Protein AF-A0AA39WEU4-F1 (afdb_monomer_lite)

Foldseek 3Di:
DDDDDDPPPPDQDPQCPVCPVLLVVLVVLLQVLCLVCVCVQVVDDSVPDDDCPLVSVCSRRPPDSVRSNVSSVVPCVNVVSLQVVLQVVQQCPPQVQAAPPPRHHDWGKDFQDDLQCQQDLVSLVVCLVCLLVCVCVQPVDDCPVCSVVVNCQSNVHRSSSSDSVRIGTHHPVVVVCSVVVVKDKDWPAWDPPDDPDPPDDTHTDIDID

pLDDT: mean 72.34, std 13.61, range [36.25, 90.56]

Sequence (209 aa):
MAAPPHGISSTLPPLPVDDMELRIEYINRLEQHWRANFEYLAKQDVSRYRRFYDVQFAALYLMDLQQLQTLATGQHLSLMVDYFLQQLECLPALDDHRCILTKQRFPEARHIVSHAFNNAERSRASLDKLLPQVLPFFFLENLMQLSSDVRHVFSSSVGASDRKWNMISLNPTMHDWWRRGCFGLKWLGPAASASTEPNHIQTIRLQFQ

Organism: NCBI:txid314043

Radius of gyration: 19.88 Å; chains: 1; bounding box: 38×50×50 Å

Structure (mmCIF, N/CA/C/O backbone):
data_AF-A0AA39WEU4-F1
#
_entry.id   AF-A0AA39WEU4-F1
#
loop_
_atom_site.group_PDB
_atom_site.id
_atom_site.type_symbol
_atom_site.label_atom_id
_atom_site.label_alt_id
_atom_site.label_comp_id
_atom_site.label_asym_id
_atom_site.label_entity_id
_atom_site.label_seq_id
_atom_site.pdbx_PDB_ins_code
_atom_site.Cartn_x
_atom_site.Cartn_y
_atom_site.Cartn_z
_atom_site.occupancy
_atom_site.B_iso_or_equiv
_atom_site.auth_seq_id
_atom_site.auth_comp_id
_atom_site.auth_asym_id
_atom_site.auth_atom_id
_atom_site.pdbx_PDB_model_num
ATOM 1 N N . MET A 1 1 ? -16.503 -22.524 32.684 1.00 38.59 1 MET A N 1
ATOM 2 C CA . MET A 1 1 ? -16.648 -21.413 31.719 1.00 38.59 1 MET A CA 1
ATOM 3 C C . MET A 1 1 ? -15.668 -20.330 32.130 1.00 38.59 1 MET A C 1
ATOM 5 O O . MET A 1 1 ? -15.904 -19.680 33.137 1.00 38.59 1 MET A O 1
ATOM 9 N N . ALA A 1 2 ? -14.537 -20.217 31.438 1.00 36.25 2 ALA A N 1
ATOM 10 C CA . ALA A 1 2 ? -13.543 -19.172 31.675 1.00 36.25 2 ALA A CA 1
ATOM 11 C C . ALA A 1 2 ? -13.563 -18.226 30.468 1.00 36.25 2 ALA A C 1
ATOM 13 O O . ALA A 1 2 ? -13.491 -18.691 29.331 1.00 36.25 2 ALA A O 1
ATOM 14 N N . ALA A 1 3 ? -13.740 -16.929 30.713 1.00 37.53 3 ALA A N 1
ATOM 15 C CA . ALA A 1 3 ? -13.707 -15.901 29.678 1.00 37.53 3 ALA A CA 1
ATOM 16 C C . ALA A 1 3 ? -12.255 -15.644 29.223 1.00 37.53 3 ALA A C 1
ATOM 18 O O . ALA A 1 3 ? -11.355 -15.681 30.067 1.00 37.53 3 ALA A O 1
ATOM 19 N N . PRO A 1 4 ? -11.998 -15.367 27.932 1.00 38.97 4 PRO A N 1
ATOM 20 C CA . PRO A 1 4 ? -10.665 -14.998 27.476 1.00 38.97 4 PRO A CA 1
ATOM 21 C C . PRO A 1 4 ? -10.352 -13.531 27.834 1.00 38.97 4 PRO A C 1
ATOM 23 O O . PRO A 1 4 ? -11.232 -12.673 27.709 1.00 38.97 4 PRO A O 1
ATOM 26 N N . PRO A 1 5 ? -9.112 -13.206 28.245 1.00 55.19 5 PRO A N 1
ATOM 27 C CA . PRO A 1 5 ? -8.709 -11.847 28.559 1.00 55.19 5 PRO A CA 1
ATOM 28 C C . PRO A 1 5 ? -8.093 -11.200 27.318 1.00 55.19 5 PRO A C 1
ATOM 30 O O . PRO A 1 5 ? -6.928 -11.428 27.023 1.00 55.19 5 PRO A O 1
ATOM 33 N N . HIS A 1 6 ? -8.836 -10.362 26.598 1.00 39.47 6 HIS A N 1
ATOM 34 C CA . HIS A 1 6 ? -8.232 -9.501 25.578 1.00 39.47 6 HIS A CA 1
ATOM 35 C C . HIS A 1 6 ? -8.837 -8.102 25.618 1.00 39.47 6 HIS A C 1
ATOM 37 O O . HIS A 1 6 ? -9.714 -7.745 24.837 1.00 39.47 6 HIS A O 1
ATOM 43 N N . GLY A 1 7 ? -8.309 -7.286 26.529 1.00 42.50 7 GLY A N 1
ATOM 44 C CA . GLY A 1 7 ? -8.253 -5.848 26.312 1.00 42.50 7 GLY A CA 1
ATOM 45 C C . GLY A 1 7 ? -7.162 -5.562 25.285 1.00 42.50 7 GLY A C 1
ATOM 46 O O . GLY A 1 7 ? -5.998 -5.422 25.647 1.00 42.50 7 GLY A O 1
ATOM 47 N N . ILE A 1 8 ? -7.519 -5.505 24.003 1.00 37.47 8 ILE A N 1
ATOM 48 C CA . ILE A 1 8 ? -6.683 -4.834 23.006 1.00 37.47 8 ILE A CA 1
ATOM 49 C C . ILE A 1 8 ? -7.115 -3.373 23.048 1.00 37.47 8 ILE A C 1
ATOM 51 O O . ILE A 1 8 ? -8.186 -3.025 22.552 1.00 37.47 8 ILE A O 1
ATOM 55 N N . SER A 1 9 ? -6.309 -2.531 23.697 1.00 38.44 9 SER A N 1
ATOM 56 C CA . SER A 1 9 ? -6.492 -1.080 23.660 1.00 38.44 9 SER A CA 1
ATOM 57 C C . SER A 1 9 ? -6.286 -0.614 22.222 1.00 38.44 9 SER A C 1
ATOM 59 O O . SER A 1 9 ? -5.162 -0.429 21.767 1.00 38.44 9 SER A O 1
ATOM 61 N N . SER A 1 10 ? -7.385 -0.461 21.487 1.00 40.19 10 SER A N 1
ATOM 62 C CA . SER A 1 10 ? -7.437 0.057 20.118 1.00 40.19 10 SER A CA 1
ATOM 63 C C . SER A 1 10 ? -7.321 1.583 20.078 1.00 40.19 10 SER A C 1
ATOM 65 O O . SER A 1 10 ? -7.995 2.247 19.290 1.00 40.19 10 SER A O 1
ATOM 67 N N . THR A 1 11 ? -6.544 2.167 20.981 1.00 42.72 11 THR A N 1
ATOM 68 C CA . THR A 1 11 ? -6.347 3.610 21.031 1.00 42.72 11 THR A CA 1
ATOM 69 C C . THR A 1 11 ? -5.226 3.944 20.068 1.00 42.72 11 THR A C 1
ATOM 71 O O . THR A 1 11 ? -4.073 3.597 20.321 1.00 42.72 11 THR A O 1
ATOM 74 N N . LEU A 1 12 ? -5.582 4.593 18.954 1.00 45.09 12 LEU A N 1
ATOM 75 C CA . LEU A 1 12 ? -4.623 5.326 18.129 1.00 45.09 12 LEU A CA 1
ATOM 76 C C . LEU A 1 12 ? -3.674 6.104 19.055 1.00 45.09 12 LEU A C 1
ATOM 78 O O . LEU A 1 12 ? -4.145 6.614 20.082 1.00 45.09 12 LEU A O 1
ATOM 82 N N . PRO A 1 13 ? -2.370 6.191 18.730 1.00 51.34 13 PRO A N 1
ATOM 83 C CA . PRO A 1 13 ? -1.481 7.048 19.493 1.00 51.34 13 PRO A CA 1
ATOM 84 C C . PRO A 1 13 ? -2.119 8.441 19.581 1.00 51.34 13 PRO A C 1
ATOM 86 O O . PRO A 1 13 ? -2.706 8.905 18.592 1.00 51.34 13 PRO A O 1
ATOM 89 N N . PRO A 1 14 ? -2.096 9.075 20.767 1.00 57.66 14 PRO A N 1
ATOM 90 C CA . PRO A 1 14 ? -2.622 10.420 20.908 1.00 57.66 14 PRO A CA 1
ATOM 91 C C . PRO A 1 14 ? -1.946 11.302 19.864 1.00 57.66 14 PRO A C 1
ATOM 93 O O . PRO A 1 14 ? -0.750 11.151 19.604 1.00 57.66 14 PRO A O 1
ATOM 96 N N . LEU A 1 15 ? -2.733 12.181 19.240 1.00 54.09 15 LEU A N 1
ATOM 97 C CA . LEU A 1 15 ? -2.200 13.166 18.306 1.00 54.09 15 LEU A CA 1
ATOM 98 C C . LEU A 1 15 ? -0.981 13.832 18.955 1.00 54.09 15 LEU A C 1
ATOM 100 O O . LEU A 1 15 ? -1.095 14.239 20.114 1.00 54.09 15 LEU A O 1
ATOM 104 N N . PRO A 1 16 ? 0.163 13.931 18.259 1.00 64.31 16 PRO A N 1
ATOM 105 C CA . PRO A 1 16 ? 1.295 14.694 18.758 1.00 64.31 16 PRO A CA 1
ATOM 106 C C . PRO A 1 16 ? 0.853 16.157 18.842 1.00 64.31 16 PRO A C 1
ATOM 108 O O . PRO A 1 16 ? 0.785 16.853 17.832 1.00 64.31 16 PRO A O 1
ATOM 111 N N . VAL A 1 17 ? 0.426 16.571 20.038 1.00 69.75 17 VAL A N 1
ATOM 112 C CA . VAL A 1 17 ? -0.051 17.934 20.316 1.00 69.75 17 VAL A CA 1
ATOM 113 C C . VAL A 1 17 ? 1.124 18.906 20.277 1.00 69.75 17 VAL A C 1
ATOM 115 O O . VAL A 1 17 ? 0.971 20.052 19.857 1.00 69.75 17 VAL A O 1
ATOM 118 N N . ASP A 1 18 ? 2.305 18.411 20.640 1.00 74.50 18 ASP A N 1
ATOM 119 C CA . ASP A 1 18 ? 3.567 19.103 20.442 1.00 74.50 18 ASP A CA 1
ATOM 120 C C . ASP A 1 18 ? 3.777 19.346 18.937 1.00 74.50 18 ASP A C 1
ATOM 122 O O . ASP A 1 18 ? 3.575 18.460 18.100 1.00 74.50 18 ASP A O 1
ATOM 126 N N . ASP A 1 19 ? 4.132 20.581 18.588 1.00 80.25 19 ASP A N 1
ATOM 127 C CA . ASP A 1 19 ? 4.338 21.049 17.212 1.00 80.25 19 ASP A CA 1
ATOM 128 C C . ASP A 1 19 ? 3.092 21.025 16.303 1.00 80.25 19 ASP A C 1
ATOM 130 O O . ASP A 1 19 ? 3.218 21.134 15.081 1.00 80.25 19 ASP A O 1
ATOM 134 N N . MET A 1 20 ? 1.874 20.927 16.855 1.00 78.88 20 MET A N 1
ATOM 135 C CA . MET A 1 20 ? 0.633 20.903 16.061 1.00 78.88 20 MET A CA 1
ATOM 136 C C . MET A 1 20 ? 0.494 22.125 15.139 1.00 78.88 20 MET A C 1
ATOM 138 O O . MET A 1 20 ? 0.079 21.991 13.990 1.00 78.88 20 MET A O 1
ATOM 142 N N . GLU A 1 21 ? 0.881 23.312 15.610 1.00 84.44 21 GLU A N 1
ATOM 143 C CA . GLU A 1 21 ? 0.854 24.541 14.807 1.00 84.44 21 GLU A CA 1
ATOM 144 C C . GLU A 1 21 ? 1.791 24.450 13.593 1.00 84.44 21 GLU A C 1
ATOM 146 O O . GLU A 1 21 ? 1.376 24.744 12.471 1.00 84.44 21 GLU A O 1
ATOM 151 N N . LEU A 1 22 ? 3.017 23.954 13.793 1.00 83.31 22 LEU A N 1
ATOM 152 C CA . LEU A 1 22 ? 3.995 23.722 12.724 1.00 83.31 22 LEU A CA 1
ATOM 153 C C . LEU A 1 22 ? 3.516 22.645 11.744 1.00 83.31 22 LEU A C 1
ATOM 155 O O . LEU A 1 22 ? 3.660 22.798 10.530 1.00 83.31 22 LEU A O 1
ATOM 159 N N . ARG A 1 23 ? 2.896 21.570 12.244 1.00 83.25 23 ARG A N 1
ATOM 160 C CA . ARG A 1 23 ? 2.293 20.530 11.398 1.00 83.25 23 ARG A CA 1
ATOM 161 C C . ARG A 1 23 ? 1.188 21.112 10.520 1.00 83.25 23 ARG A C 1
ATOM 163 O O . ARG A 1 23 ? 1.192 20.877 9.313 1.00 83.25 23 ARG A O 1
ATOM 170 N N . ILE A 1 24 ? 0.277 21.899 11.098 1.00 80.06 24 ILE A N 1
ATOM 171 C CA . ILE A 1 24 ? -0.791 22.588 10.360 1.00 80.06 24 ILE A CA 1
ATOM 172 C C . ILE A 1 24 ? -0.193 23.545 9.323 1.00 80.06 24 ILE A C 1
ATOM 174 O O . ILE A 1 24 ? -0.663 23.589 8.185 1.00 80.06 24 ILE A O 1
ATOM 178 N N . GLU A 1 25 ? 0.861 24.282 9.672 1.00 86.81 25 GLU A N 1
ATOM 179 C CA . GLU A 1 25 ? 1.551 25.169 8.739 1.00 86.81 25 GLU A CA 1
ATOM 180 C C . GLU A 1 25 ? 2.133 24.405 7.540 1.00 86.81 25 GLU A C 1
ATOM 182 O O . GLU A 1 25 ? 1.883 24.781 6.391 1.00 86.81 25 GLU A O 1
ATOM 187 N N . TYR A 1 26 ? 2.865 23.313 7.776 1.00 82.81 26 TYR A N 1
ATOM 188 C CA . TYR A 1 26 ? 3.439 22.500 6.701 1.00 82.81 26 TYR A CA 1
ATOM 189 C C . TYR A 1 26 ? 2.375 21.843 5.834 1.00 82.81 26 TYR A C 1
ATOM 191 O O . TYR A 1 26 ? 2.518 21.815 4.613 1.00 82.81 26 TYR A O 1
ATOM 199 N N . ILE A 1 27 ? 1.277 21.392 6.429 1.00 78.06 27 ILE A N 1
ATOM 200 C CA . ILE A 1 27 ? 0.133 20.850 5.698 1.00 78.06 27 ILE A CA 1
ATOM 201 C C . ILE A 1 27 ? -0.514 21.919 4.815 1.00 78.06 27 ILE A C 1
ATOM 203 O O . ILE A 1 27 ? -0.803 21.654 3.649 1.00 78.06 27 ILE A O 1
ATOM 207 N N . ASN A 1 28 ? -0.688 23.140 5.321 1.00 82.94 28 ASN A N 1
ATOM 208 C CA . ASN A 1 28 ? -1.227 24.246 4.531 1.00 82.94 28 ASN A CA 1
ATOM 209 C C . ASN A 1 28 ? -0.300 24.612 3.365 1.00 82.94 28 ASN A C 1
ATOM 211 O O . ASN A 1 28 ? -0.772 24.801 2.243 1.00 82.94 28 ASN A O 1
ATOM 215 N N . ARG A 1 29 ? 1.016 24.683 3.604 1.00 84.00 29 ARG A N 1
ATOM 216 C CA . ARG A 1 29 ? 2.016 24.910 2.545 1.00 84.00 29 ARG A CA 1
ATOM 217 C C . ARG A 1 29 ? 1.987 23.792 1.509 1.00 84.00 29 ARG A C 1
ATOM 219 O O . ARG A 1 29 ? 2.017 24.061 0.309 1.00 84.00 29 ARG A O 1
ATOM 226 N N . LEU A 1 30 ? 1.862 22.550 1.964 1.00 77.62 30 LEU A N 1
ATOM 227 C CA . LEU A 1 30 ? 1.755 21.398 1.091 1.00 77.62 30 LEU A CA 1
ATOM 228 C C . LEU A 1 30 ? 0.494 21.461 0.217 1.00 77.62 30 LEU A C 1
ATOM 230 O 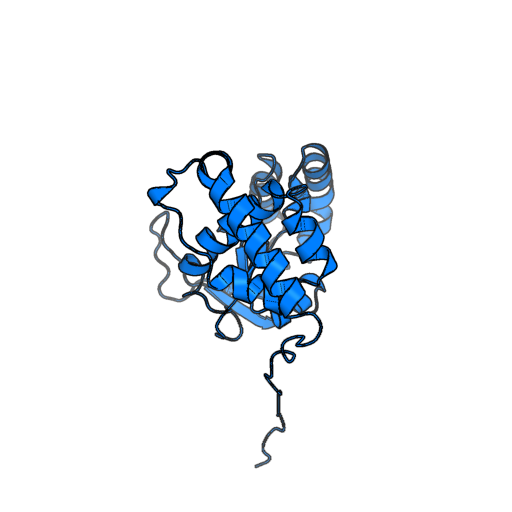O . LEU A 1 30 ? 0.572 21.268 -0.995 1.00 77.62 30 LEU A O 1
ATOM 234 N N . GLU A 1 31 ? -0.657 21.781 0.805 1.00 80.56 31 GLU A N 1
ATOM 235 C CA . GLU A 1 31 ? -1.917 21.945 0.077 1.00 80.56 31 GLU A CA 1
ATOM 236 C C . GLU A 1 31 ? -1.819 23.070 -0.966 1.00 80.56 31 GLU A C 1
ATOM 238 O O . GLU A 1 31 ? -2.290 22.922 -2.096 1.00 80.56 31 GLU A O 1
ATOM 243 N N . GLN A 1 32 ? -1.163 24.182 -0.623 1.00 84.88 32 GLN A N 1
ATOM 244 C CA . GLN A 1 32 ? -0.906 25.279 -1.557 1.00 84.88 32 GLN A CA 1
ATOM 245 C C . GLN A 1 32 ? -0.022 24.836 -2.723 1.00 84.88 32 GLN A C 1
ATOM 247 O O . GLN A 1 32 ? -0.360 25.111 -3.876 1.00 84.88 32 GLN A O 1
ATOM 252 N N . HIS A 1 33 ? 1.077 24.129 -2.449 1.00 80.69 33 HIS A N 1
ATOM 253 C CA . HIS A 1 33 ? 1.944 23.582 -3.492 1.00 80.69 33 HIS A CA 1
ATOM 254 C C . HIS A 1 33 ? 1.207 22.595 -4.384 1.00 80.69 33 HIS A C 1
ATOM 256 O O . HIS A 1 33 ? 1.318 22.684 -5.606 1.00 80.69 33 HIS A O 1
ATOM 262 N N . TRP A 1 34 ? 0.415 21.700 -3.804 1.00 76.94 34 TRP A N 1
ATOM 263 C CA . TRP A 1 34 ? -0.401 20.785 -4.580 1.00 76.94 34 TRP A CA 1
ATOM 264 C C . TRP A 1 34 ? -1.370 21.531 -5.490 1.00 76.94 34 TRP A C 1
ATOM 266 O O . TRP A 1 34 ? -1.385 21.301 -6.694 1.00 76.94 34 TRP A O 1
ATOM 276 N N . ARG A 1 35 ? -2.163 22.453 -4.936 1.00 83.31 35 ARG A N 1
ATOM 277 C CA . ARG A 1 35 ? -3.168 23.196 -5.699 1.00 83.31 35 ARG A CA 1
ATOM 278 C C . ARG A 1 35 ? -2.531 23.996 -6.834 1.00 83.31 35 ARG A C 1
ATOM 280 O O . ARG A 1 35 ? -3.081 24.017 -7.929 1.00 83.31 35 ARG A O 1
ATOM 287 N N . ALA A 1 36 ? -1.381 24.619 -6.582 1.00 85.31 36 ALA A N 1
ATOM 288 C CA . ALA A 1 36 ? -0.650 25.390 -7.584 1.00 85.31 36 ALA A CA 1
ATOM 289 C C . ALA A 1 36 ? -0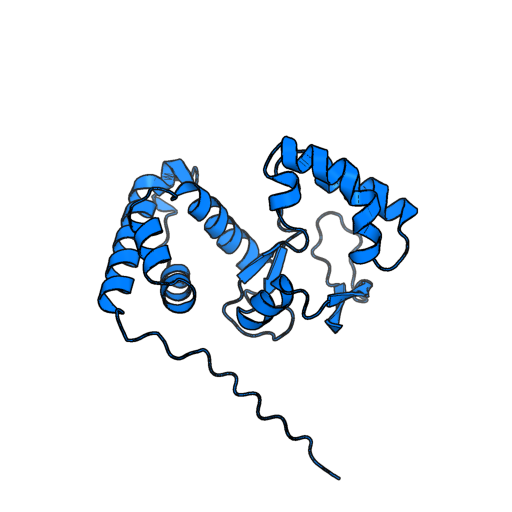.107 24.524 -8.733 1.00 85.31 36 ALA A C 1
ATOM 291 O O . ALA A 1 36 ? 0.053 25.022 -9.841 1.00 85.31 36 ALA A O 1
ATOM 292 N N . ASN A 1 37 ? 0.159 23.239 -8.482 1.00 80.81 37 ASN A N 1
ATOM 293 C CA . ASN A 1 37 ? 0.747 22.325 -9.461 1.00 80.81 37 ASN A CA 1
ATOM 294 C C . ASN A 1 37 ? -0.222 21.219 -9.920 1.00 80.81 37 ASN A C 1
ATOM 296 O O . ASN A 1 37 ? 0.183 20.322 -10.657 1.00 80.81 37 ASN A O 1
ATOM 300 N N . PHE A 1 38 ? -1.491 21.261 -9.500 1.00 80.38 38 PHE A N 1
ATOM 301 C CA . PHE A 1 38 ? -2.435 20.154 -9.669 1.00 80.38 38 PHE A CA 1
ATOM 302 C C . PHE A 1 38 ? -2.617 19.760 -11.131 1.00 80.38 38 PHE A C 1
ATOM 304 O O . PHE A 1 38 ? -2.551 18.582 -11.460 1.00 80.38 38 PHE A O 1
ATOM 311 N N . GLU A 1 39 ? -2.796 20.737 -12.015 1.00 81.69 39 GLU A N 1
ATOM 312 C CA . GLU A 1 39 ? -3.067 20.453 -13.424 1.00 81.69 39 GLU A CA 1
ATOM 313 C C . GLU A 1 39 ? -1.889 19.782 -14.117 1.00 81.69 39 GLU A C 1
ATOM 315 O O . GLU A 1 39 ? -2.065 18.840 -14.889 1.00 81.69 39 GLU A O 1
ATOM 320 N N . TYR A 1 40 ? -0.679 20.217 -13.772 1.00 80.19 40 TYR A N 1
ATOM 321 C CA . TYR A 1 40 ? 0.554 19.631 -14.271 1.00 80.19 40 TYR A CA 1
ATOM 322 C C . TYR A 1 40 ? 0.769 18.210 -13.732 1.00 80.19 40 TYR A C 1
ATOM 324 O O . TYR A 1 40 ? 1.080 17.294 -14.493 1.00 80.19 40 TYR A O 1
ATOM 332 N N . LEU A 1 41 ? 0.580 18.016 -12.425 1.00 70.38 41 LEU A N 1
ATOM 333 C CA . LEU A 1 41 ? 0.900 16.764 -11.739 1.00 70.38 41 LEU A CA 1
ATOM 334 C C . LEU A 1 41 ? -0.168 15.687 -11.948 1.00 70.38 41 LEU A C 1
ATOM 336 O O . LEU A 1 41 ? 0.159 14.546 -12.260 1.00 70.38 41 LEU A O 1
ATOM 340 N N . ALA A 1 42 ? -1.444 16.044 -11.817 1.00 67.12 42 ALA A N 1
ATOM 341 C CA . ALA A 1 42 ? -2.564 15.117 -11.953 1.00 67.12 42 ALA A CA 1
ATOM 342 C C . ALA A 1 42 ? -3.065 14.985 -13.398 1.00 67.12 42 ALA A C 1
ATOM 344 O O . ALA A 1 42 ? -3.895 14.118 -13.668 1.00 67.12 42 ALA A O 1
ATOM 345 N N . LYS A 1 43 ? -2.587 15.831 -14.327 1.00 76.69 43 LYS A N 1
ATOM 346 C CA . LYS A 1 43 ? -3.069 15.904 -15.720 1.00 76.69 43 LYS A CA 1
ATOM 347 C C . LYS A 1 43 ? -4.592 16.089 -15.798 1.00 76.69 43 LYS A C 1
ATOM 349 O O . LYS A 1 43 ? -5.259 15.514 -16.658 1.00 76.69 43 LYS A O 1
ATOM 354 N N . GLN A 1 44 ? -5.148 16.856 -14.862 1.00 75.75 44 GLN A N 1
ATOM 355 C CA . GLN A 1 44 ? -6.580 17.119 -14.715 1.00 75.75 44 GLN A CA 1
ATOM 356 C C . GLN A 1 44 ? -6.823 18.606 -14.477 1.00 75.75 44 GLN A C 1
ATOM 358 O O . GLN A 1 44 ? -6.017 19.265 -13.843 1.00 75.75 44 GLN A O 1
ATOM 363 N N . ASP A 1 45 ? -7.962 19.118 -14.931 1.00 85.12 45 ASP A N 1
ATOM 364 C CA . ASP A 1 45 ? -8.358 20.514 -14.723 1.00 85.12 45 ASP A CA 1
ATOM 365 C C . ASP A 1 45 ? -8.524 20.868 -13.232 1.00 85.12 45 ASP A C 1
ATOM 367 O O . ASP A 1 45 ? -9.091 20.083 -12.461 1.00 85.12 45 ASP A O 1
ATOM 371 N N . VAL A 1 46 ? -8.091 22.065 -12.822 1.00 82.50 46 VAL A N 1
ATOM 372 C CA . VAL A 1 46 ? -8.130 22.528 -11.423 1.00 82.50 46 VAL A CA 1
ATOM 373 C C . VAL A 1 46 ? -9.539 22.579 -10.829 1.00 82.50 46 VAL A C 1
ATOM 375 O O . VAL A 1 46 ? -9.687 22.488 -9.614 1.00 82.50 46 VAL A O 1
ATOM 378 N N . SER A 1 47 ? -10.602 22.643 -11.630 1.00 79.06 47 SER A N 1
ATOM 379 C CA . SER A 1 47 ? -11.988 22.530 -11.141 1.00 79.06 47 SER A CA 1
ATOM 380 C C . SER A 1 47 ? -12.297 21.169 -10.503 1.00 79.06 47 SER A C 1
ATOM 382 O O . SER A 1 47 ? -13.205 21.056 -9.669 1.00 79.06 47 SER A O 1
ATOM 384 N N . ARG A 1 48 ? -11.524 20.132 -10.853 1.00 73.69 48 ARG A N 1
ATOM 385 C CA . ARG A 1 48 ? -11.586 18.805 -10.226 1.00 73.69 48 ARG A CA 1
ATOM 386 C C . ARG A 1 48 ? -10.785 18.717 -8.937 1.00 73.69 48 ARG A C 1
ATOM 388 O O . ARG A 1 48 ? -10.924 17.724 -8.224 1.00 73.69 48 ARG A O 1
ATOM 395 N N . TYR A 1 49 ? -10.004 19.744 -8.604 1.00 74.38 49 TYR A N 1
ATOM 396 C CA . TYR A 1 49 ? -9.327 19.814 -7.320 1.00 74.38 49 TYR A CA 1
ATOM 397 C C . TYR A 1 49 ? -10.348 19.704 -6.179 1.00 74.38 49 TYR A C 1
ATOM 399 O O . TYR A 1 49 ? -11.414 20.336 -6.164 1.00 74.38 49 TYR A O 1
ATOM 407 N N . ARG A 1 50 ? -10.006 18.878 -5.196 1.00 69.94 50 ARG A N 1
ATOM 408 C CA . ARG A 1 50 ? -10.736 18.731 -3.943 1.00 69.94 50 ARG A CA 1
ATOM 409 C C . ARG A 1 50 ? -9.747 18.935 -2.813 1.00 69.94 50 ARG A C 1
ATOM 411 O O . ARG A 1 50 ? -8.635 18.420 -2.854 1.00 69.94 50 ARG A O 1
ATOM 418 N N . ARG A 1 51 ? -10.176 19.702 -1.813 1.00 64.44 51 ARG A N 1
ATOM 419 C CA . ARG A 1 51 ? -9.420 19.893 -0.581 1.00 64.44 51 ARG A CA 1
ATOM 420 C C . ARG A 1 51 ? -9.217 18.542 0.092 1.00 64.44 51 ARG A C 1
ATOM 422 O O . ARG A 1 51 ? -10.172 17.779 0.228 1.00 64.44 51 ARG A O 1
ATOM 429 N N . PHE A 1 52 ? -7.992 18.249 0.502 1.00 64.69 52 PHE A N 1
ATOM 430 C CA . PHE A 1 52 ? -7.665 16.944 1.053 1.00 64.69 52 PHE A CA 1
ATOM 431 C C . PHE A 1 52 ? -7.928 16.855 2.552 1.00 64.69 52 PHE A C 1
ATOM 433 O O . PHE A 1 52 ? -6.995 16.870 3.347 1.00 64.69 52 PHE A O 1
ATOM 440 N N . TYR A 1 53 ? -9.181 16.713 2.960 1.00 53.66 53 TYR A N 1
ATOM 441 C CA . TYR A 1 53 ? -9.476 16.518 4.381 1.00 53.66 53 TYR A CA 1
ATOM 442 C C . TYR A 1 53 ? -8.800 15.246 4.929 1.00 53.66 53 TYR A C 1
ATOM 444 O O . TYR A 1 53 ? -8.173 15.288 5.982 1.00 53.66 53 TYR A O 1
ATOM 452 N N . ASP A 1 54 ? -8.787 14.156 4.159 1.00 48.59 54 ASP A N 1
ATOM 453 C CA . ASP A 1 54 ? -8.204 12.879 4.596 1.00 48.59 54 ASP A CA 1
ATOM 454 C C . ASP A 1 54 ? -6.667 12.864 4.579 1.00 48.59 54 ASP A C 1
ATOM 456 O O . ASP A 1 54 ? -6.051 12.187 5.399 1.00 48.59 54 ASP A O 1
ATOM 460 N N . VAL A 1 55 ? -6.024 13.652 3.705 1.00 48.41 55 VAL A N 1
ATOM 461 C CA . VAL A 1 55 ? -4.555 13.802 3.700 1.00 48.41 55 VAL A CA 1
ATOM 462 C C . VAL A 1 55 ? -4.097 14.702 4.832 1.00 48.41 55 VAL A C 1
ATOM 464 O O . VAL A 1 55 ? -3.057 14.428 5.412 1.00 48.41 55 VAL A O 1
ATOM 467 N N . GLN A 1 56 ? -4.861 15.738 5.189 1.00 49.25 56 GLN A N 1
ATOM 468 C CA . GLN A 1 56 ? -4.573 16.536 6.380 1.00 49.25 56 GLN A CA 1
ATOM 469 C C . GLN A 1 56 ? -4.568 15.628 7.618 1.00 49.25 56 GLN A C 1
ATOM 471 O O . GLN A 1 56 ? -3.612 15.655 8.384 1.00 49.25 56 GLN A O 1
ATOM 476 N N . PHE A 1 57 ? -5.555 14.736 7.761 1.00 50.25 57 PHE A N 1
ATOM 477 C CA . PHE A 1 57 ? -5.561 13.741 8.837 1.00 50.25 57 PHE A CA 1
ATOM 478 C C . PHE A 1 57 ? -4.416 12.726 8.721 1.00 50.25 57 PHE A C 1
ATOM 480 O O . PHE A 1 57 ? -3.708 12.510 9.700 1.00 50.25 57 PHE A O 1
ATOM 487 N N . ALA A 1 58 ? -4.175 12.143 7.546 1.00 49.41 58 ALA A N 1
ATOM 488 C CA . ALA A 1 58 ? -3.079 11.196 7.341 1.00 49.41 58 ALA A CA 1
ATOM 489 C C . ALA A 1 58 ? -1.705 11.829 7.628 1.00 49.41 58 ALA A C 1
ATOM 491 O O . ALA A 1 58 ? -0.879 11.236 8.308 1.00 49.41 58 ALA A O 1
ATOM 492 N N . ALA A 1 59 ? -1.470 13.059 7.180 1.00 53.78 59 ALA A N 1
ATOM 493 C CA . ALA A 1 59 ? -0.235 13.795 7.412 1.00 53.78 59 ALA A CA 1
ATOM 494 C C . ALA A 1 59 ? -0.070 14.195 8.888 1.00 53.78 59 ALA A C 1
ATOM 496 O O . ALA A 1 59 ? 1.026 14.083 9.432 1.00 53.78 59 ALA A O 1
ATOM 497 N N . LEU A 1 60 ? -1.156 14.590 9.567 1.00 53.66 60 LEU A N 1
ATOM 498 C CA . LEU A 1 60 ? -1.145 14.873 11.008 1.00 53.66 60 LEU A CA 1
ATOM 499 C C . LEU A 1 60 ? -0.837 13.627 11.848 1.00 53.66 60 LEU A C 1
ATOM 501 O O . LEU A 1 60 ? -0.125 13.740 12.845 1.00 53.66 60 LEU A O 1
ATOM 505 N N . TYR A 1 61 ? -1.364 12.464 11.456 1.00 52.12 61 TYR A N 1
ATOM 506 C CA . TYR A 1 61 ? -1.263 11.225 12.233 1.00 52.12 61 TYR A CA 1
ATOM 507 C C . TYR A 1 61 ? -0.057 10.345 11.886 1.00 52.12 61 TYR A C 1
ATOM 509 O O . TYR A 1 61 ? 0.395 9.595 12.748 1.00 52.12 61 TYR A O 1
ATOM 517 N N . LEU A 1 62 ? 0.436 10.381 10.645 1.00 52.31 62 LEU A N 1
ATOM 518 C CA . LEU A 1 62 ? 1.35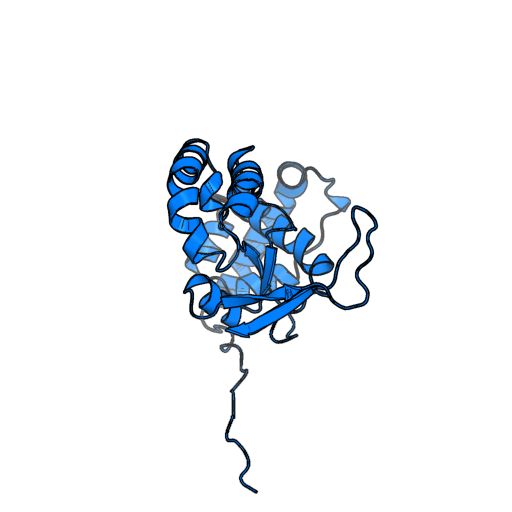8 9.362 10.121 1.00 52.31 62 LEU A CA 1
ATOM 519 C C . LEU A 1 62 ? 2.734 9.908 9.751 1.00 52.31 62 LEU A C 1
ATOM 521 O O . LEU A 1 62 ? 3.674 9.126 9.631 1.00 52.31 62 LEU A O 1
ATOM 525 N N . MET A 1 63 ? 2.863 11.221 9.555 1.00 64.88 63 MET A N 1
ATOM 526 C CA . MET A 1 63 ? 4.132 11.836 9.178 1.00 64.88 63 MET A CA 1
ATOM 527 C C . MET A 1 63 ? 4.790 12.487 10.389 1.00 64.88 63 MET A C 1
ATOM 529 O O . MET A 1 63 ? 4.133 13.145 11.204 1.00 64.88 63 MET A O 1
ATOM 533 N N . ASP A 1 64 ? 6.102 12.324 10.515 1.00 74.75 64 ASP A N 1
ATOM 534 C CA . ASP A 1 64 ? 6.873 13.142 11.444 1.00 74.75 64 ASP A CA 1
ATOM 535 C C . ASP A 1 64 ? 7.050 14.572 10.898 1.00 74.75 64 ASP A C 1
ATOM 537 O O . ASP A 1 64 ? 6.748 14.884 9.739 1.00 74.75 64 ASP A O 1
ATOM 541 N N . LEU A 1 65 ? 7.507 15.477 11.764 1.00 78.12 65 LEU A N 1
ATOM 542 C CA . LEU A 1 65 ? 7.627 16.891 11.421 1.00 78.12 65 LEU A CA 1
ATOM 543 C C . LEU A 1 65 ? 8.660 17.134 10.306 1.00 78.12 65 LEU A C 1
ATOM 545 O O . LEU A 1 65 ? 8.467 18.016 9.472 1.00 78.12 65 LEU A O 1
ATOM 549 N N . GLN A 1 66 ? 9.724 16.330 10.250 1.00 78.31 66 GLN A N 1
ATOM 550 C CA . GLN A 1 66 ? 10.786 16.453 9.253 1.00 78.31 66 GLN A CA 1
ATOM 551 C C . GLN A 1 66 ? 10.307 16.002 7.868 1.00 78.31 66 GLN A C 1
ATOM 553 O O . GLN A 1 66 ? 10.628 16.634 6.856 1.00 78.31 66 GLN A O 1
ATOM 558 N N . GLN A 1 67 ? 9.505 14.940 7.811 1.00 71.69 67 GLN A N 1
ATOM 559 C CA . GLN A 1 67 ? 8.830 14.484 6.600 1.00 71.69 67 GLN A CA 1
ATOM 560 C C . GLN A 1 67 ? 7.869 15.558 6.090 1.00 71.69 67 GLN A C 1
ATOM 562 O O . GLN A 1 67 ? 7.964 15.955 4.930 1.00 71.69 67 GLN A O 1
ATOM 567 N N . LEU A 1 68 ? 7.011 16.094 6.964 1.00 75.00 68 LEU A N 1
ATOM 568 C CA . LEU A 1 68 ? 6.103 17.195 6.629 1.00 75.00 68 LEU A CA 1
ATOM 569 C C . LEU A 1 68 ? 6.852 18.416 6.092 1.00 75.00 68 LEU A C 1
ATOM 571 O O . LEU A 1 68 ? 6.475 18.960 5.056 1.00 75.00 68 LEU A O 1
ATOM 575 N N . GLN A 1 69 ? 7.940 18.810 6.750 1.00 83.31 69 GLN A N 1
ATOM 576 C CA . GLN A 1 69 ? 8.778 19.922 6.319 1.00 83.31 69 GLN A CA 1
ATOM 577 C C . GLN A 1 69 ? 9.386 19.669 4.934 1.00 83.31 69 GLN A C 1
ATOM 579 O O . GLN A 1 69 ? 9.290 20.524 4.057 1.00 83.31 69 GLN A O 1
ATOM 584 N N . THR A 1 70 ? 9.971 18.490 4.713 1.00 75.19 70 THR A N 1
ATOM 585 C CA . THR A 1 70 ? 10.591 18.100 3.431 1.00 75.19 70 THR A CA 1
ATOM 586 C C . THR A 1 70 ? 9.578 18.097 2.288 1.00 75.19 70 THR A C 1
ATOM 588 O O . THR A 1 70 ? 9.889 18.443 1.151 1.00 75.19 70 THR A O 1
ATOM 591 N N . LEU A 1 71 ? 8.341 17.714 2.581 1.00 71.88 71 LEU A N 1
ATOM 592 C CA . LEU A 1 71 ? 7.257 17.724 1.612 1.00 71.88 71 LEU A CA 1
ATOM 593 C C . LEU A 1 71 ? 6.735 19.141 1.341 1.00 71.88 71 LEU A C 1
ATOM 595 O O . LEU A 1 71 ? 6.470 19.495 0.191 1.00 71.88 71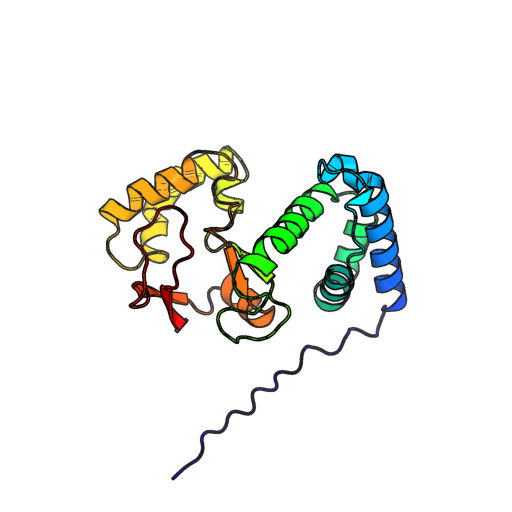 LEU A O 1
ATOM 599 N N . ALA A 1 72 ? 6.646 19.970 2.381 1.00 78.19 72 ALA A N 1
ATOM 600 C CA . ALA A 1 72 ? 6.215 21.360 2.294 1.00 78.19 72 ALA A CA 1
ATOM 601 C C . ALA A 1 72 ? 7.205 22.271 1.546 1.00 78.19 72 ALA A C 1
ATOM 603 O O . ALA A 1 72 ? 6.806 23.354 1.129 1.00 78.19 72 ALA A O 1
ATOM 604 N N . THR A 1 73 ? 8.466 21.866 1.346 1.00 81.38 73 THR A N 1
ATOM 605 C CA . THR A 1 73 ? 9.431 22.602 0.498 1.00 81.38 73 THR A CA 1
ATOM 606 C C . THR A 1 73 ? 9.287 22.295 -0.993 1.00 81.38 73 THR A C 1
ATOM 608 O O . THR A 1 73 ? 9.949 22.921 -1.819 1.00 81.38 73 THR A O 1
ATOM 611 N N . GLY A 1 74 ? 8.458 21.315 -1.359 1.00 67.69 74 GLY A N 1
ATOM 612 C CA . GLY A 1 74 ? 8.175 20.966 -2.748 1.00 67.69 74 GLY A CA 1
ATOM 613 C C . GLY A 1 74 ? 9.245 20.149 -3.473 1.00 67.69 74 GLY A C 1
ATOM 614 O O . GLY A 1 74 ? 9.018 19.742 -4.611 1.00 67.69 74 GLY A O 1
ATOM 615 N N . GLN A 1 75 ? 10.368 19.825 -2.822 1.00 67.75 75 GLN A N 1
ATOM 616 C CA . GLN A 1 75 ? 11.482 19.084 -3.436 1.00 67.75 75 GLN A CA 1
ATOM 617 C C . GLN A 1 75 ? 11.126 17.648 -3.865 1.00 67.75 75 GLN A C 1
ATOM 619 O O . GLN A 1 75 ? 11.828 17.064 -4.687 1.00 67.75 75 GLN A O 1
ATOM 624 N N . HIS A 1 76 ? 10.016 17.093 -3.366 1.00 65.81 76 HIS A N 1
ATOM 625 C CA . HIS A 1 76 ? 9.566 15.728 -3.662 1.00 65.81 76 HIS A CA 1
ATOM 626 C C . HIS A 1 76 ? 8.071 15.637 -4.007 1.00 65.81 76 HIS A C 1
ATOM 628 O O . HIS A 1 76 ? 7.451 14.592 -3.804 1.00 65.81 76 HIS A O 1
ATOM 634 N N . LEU A 1 77 ? 7.480 16.719 -4.536 1.00 64.25 77 LEU A N 1
ATOM 635 C CA . LEU A 1 77 ? 6.040 16.764 -4.810 1.00 64.25 77 LEU A CA 1
ATOM 636 C C . LEU A 1 77 ? 5.581 15.641 -5.760 1.00 64.25 77 LEU A C 1
ATOM 638 O O . LEU A 1 77 ? 4.507 15.098 -5.555 1.00 64.25 77 LEU A O 1
ATOM 642 N N . SER A 1 78 ? 6.392 15.237 -6.746 1.00 62.06 78 SER A N 1
ATOM 643 C CA . SER A 1 78 ? 6.036 14.169 -7.700 1.00 62.06 78 SER A CA 1
ATOM 644 C C . SER A 1 78 ? 5.879 12.790 -7.049 1.00 62.06 78 SER A C 1
ATOM 646 O O . SER A 1 78 ? 4.869 12.131 -7.257 1.00 62.06 78 SER A O 1
ATOM 648 N N . LEU A 1 79 ? 6.824 12.377 -6.199 1.00 58.81 79 LEU A N 1
ATOM 649 C CA . LEU A 1 79 ? 6.757 11.093 -5.481 1.00 58.81 79 LEU A CA 1
ATOM 650 C C . LEU A 1 79 ? 5.530 11.019 -4.568 1.00 58.81 79 LEU A C 1
ATOM 652 O O . LEU A 1 79 ? 4.939 9.962 -4.356 1.00 58.81 79 LEU A O 1
ATOM 656 N N . MET A 1 80 ? 5.153 12.168 -4.023 1.00 61.31 80 MET A N 1
ATOM 657 C CA . MET A 1 80 ? 3.993 12.305 -3.171 1.00 61.31 80 MET A CA 1
ATOM 658 C C . MET A 1 80 ? 2.679 12.319 -3.969 1.00 61.31 80 MET A C 1
ATOM 660 O O . MET A 1 80 ? 1.693 11.750 -3.510 1.00 61.31 80 MET A O 1
ATOM 664 N N . VAL A 1 81 ? 2.661 12.910 -5.167 1.00 62.47 81 VAL A N 1
ATOM 665 C CA . VAL A 1 81 ? 1.536 12.813 -6.110 1.00 62.47 81 VAL A CA 1
ATOM 666 C C . VAL A 1 81 ? 1.251 11.373 -6.457 1.00 62.47 81 VAL A C 1
ATOM 668 O O . VAL A 1 81 ? 0.107 10.952 -6.324 1.00 62.47 81 VAL A O 1
ATOM 671 N N . ASP A 1 82 ? 2.274 10.616 -6.832 1.00 61.16 82 ASP A N 1
ATOM 672 C CA . ASP A 1 82 ? 2.097 9.218 -7.211 1.00 61.16 82 ASP A CA 1
ATOM 673 C C . ASP A 1 82 ? 1.551 8.411 -6.026 1.00 61.16 82 ASP A C 1
ATOM 675 O O . ASP A 1 82 ? 0.558 7.695 -6.158 1.00 61.16 82 ASP A O 1
ATOM 679 N N . TYR A 1 83 ? 2.110 8.628 -4.830 1.00 61.53 83 TYR A N 1
ATOM 680 C CA . TYR A 1 83 ? 1.616 8.025 -3.596 1.00 61.53 83 TYR A CA 1
ATOM 681 C C . TYR A 1 83 ? 0.153 8.395 -3.300 1.00 61.53 83 TYR A C 1
ATOM 683 O O . TYR A 1 83 ? -0.666 7.512 -3.048 1.00 61.53 83 TYR A O 1
ATOM 691 N N . PHE A 1 84 ? -0.208 9.681 -3.331 1.00 63.25 84 PHE A N 1
ATOM 692 C CA . PHE A 1 84 ? -1.554 10.136 -2.972 1.00 63.25 84 PHE A CA 1
ATOM 693 C C . PHE A 1 84 ? -2.602 9.798 -4.022 1.00 63.25 84 PHE A C 1
ATOM 695 O O . PHE A 1 84 ? -3.686 9.356 -3.648 1.00 63.25 84 PHE A O 1
ATOM 702 N N . LEU A 1 85 ? -2.303 9.955 -5.312 1.00 63.78 85 LEU A N 1
ATOM 703 C CA . LEU A 1 85 ? -3.198 9.520 -6.384 1.00 63.78 85 LEU A CA 1
ATOM 704 C C . LEU A 1 85 ? -3.457 8.021 -6.275 1.00 63.78 85 LEU A C 1
ATOM 706 O O . LEU A 1 85 ? -4.604 7.590 -6.368 1.00 63.78 85 LEU A O 1
ATOM 710 N N . GLN A 1 86 ? -2.426 7.236 -5.963 1.00 64.69 86 GLN A N 1
ATOM 711 C CA . GLN A 1 86 ? -2.591 5.814 -5.720 1.00 64.69 86 GLN A CA 1
ATOM 712 C C . GLN A 1 86 ? -3.493 5.530 -4.512 1.00 64.69 86 GLN A C 1
ATOM 714 O O . GLN A 1 86 ? -4.402 4.709 -4.632 1.00 64.69 86 GLN A O 1
ATOM 719 N N . GLN A 1 87 ? -3.319 6.217 -3.377 1.00 64.44 87 GLN A N 1
ATOM 720 C CA . GLN A 1 87 ? -4.230 6.073 -2.231 1.00 64.44 87 GLN A CA 1
ATOM 721 C C . GLN A 1 87 ? -5.675 6.448 -2.602 1.00 64.44 87 GLN A C 1
ATOM 723 O O . GLN A 1 87 ? -6.599 5.684 -2.326 1.00 64.44 87 GLN A O 1
ATOM 728 N N . LEU A 1 88 ? -5.873 7.584 -3.272 1.00 62.81 88 LEU A N 1
ATOM 729 C CA . LEU A 1 88 ? -7.189 8.127 -3.623 1.00 62.81 88 LEU A CA 1
ATOM 730 C C . LEU A 1 88 ? -7.930 7.279 -4.660 1.00 62.81 88 LEU A C 1
ATOM 732 O O . LEU A 1 88 ? -9.148 7.139 -4.581 1.00 62.81 88 LEU A O 1
ATOM 736 N N . GLU A 1 89 ? -7.220 6.691 -5.621 1.00 67.00 89 GLU A N 1
ATOM 737 C CA . GLU A 1 89 ? -7.829 5.826 -6.633 1.00 67.00 89 GLU A CA 1
ATOM 738 C C . GLU A 1 89 ? -8.090 4.401 -6.142 1.00 67.00 89 GLU A C 1
ATOM 740 O O . GLU A 1 89 ? -8.967 3.713 -6.682 1.00 67.00 89 GLU A O 1
ATOM 745 N N . CYS A 1 90 ? -7.294 3.924 -5.185 1.00 65.50 90 CYS A N 1
ATOM 746 C CA . CYS A 1 90 ? -7.344 2.543 -4.720 1.00 65.50 90 CYS A CA 1
ATOM 747 C C . CYS A 1 90 ? -8.277 2.382 -3.519 1.00 65.50 90 CYS A C 1
ATOM 749 O O . CYS A 1 90 ? -9.091 1.466 -3.500 1.00 65.50 90 CYS A O 1
ATOM 751 N N . LEU A 1 91 ? -8.210 3.269 -2.528 1.00 65.31 91 LEU A N 1
ATOM 752 C CA . LEU A 1 91 ? -8.903 3.073 -1.254 1.00 65.31 91 LEU A CA 1
ATOM 753 C C . LEU A 1 91 ? -10.439 3.049 -1.336 1.00 65.31 91 LEU A C 1
ATOM 755 O O . LEU A 1 91 ? -11.030 2.171 -0.700 1.00 65.31 91 LEU A O 1
ATOM 759 N N . PRO A 1 92 ? -11.109 3.918 -2.120 1.00 63.16 92 PRO A N 1
ATOM 760 C CA . PRO A 1 92 ? -12.559 3.834 -2.287 1.00 63.16 92 PRO A CA 1
ATOM 761 C C . PRO A 1 92 ? -12.997 2.553 -3.009 1.00 63.16 92 PRO A C 1
ATOM 763 O O . PRO A 1 92 ? -14.101 2.068 -2.788 1.00 63.16 92 PRO A O 1
ATOM 766 N N . ALA A 1 93 ? -12.132 2.003 -3.867 1.00 67.75 93 ALA A N 1
ATOM 767 C CA . ALA A 1 93 ? -12.438 0.847 -4.702 1.00 67.75 93 ALA A CA 1
ATOM 768 C C . ALA A 1 93 ? -12.077 -0.500 -4.056 1.00 67.75 93 ALA A C 1
ATOM 770 O O . ALA A 1 93 ? -12.626 -1.517 -4.470 1.00 67.75 93 ALA A O 1
ATOM 771 N N . LEU A 1 94 ? -11.147 -0.527 -3.092 1.00 68.06 94 LEU A N 1
ATOM 772 C CA . LEU A 1 94 ? -10.549 -1.782 -2.637 1.00 68.06 94 LEU A CA 1
ATOM 773 C C . LEU A 1 94 ? -11.328 -2.499 -1.536 1.00 68.06 94 LEU A C 1
ATOM 775 O O . LEU A 1 94 ? -11.330 -3.715 -1.578 1.00 68.06 94 LEU A O 1
ATOM 779 N N . ASP A 1 95 ? -12.006 -1.810 -0.610 1.00 76.62 95 ASP A N 1
ATOM 780 C CA . ASP A 1 95 ? -12.686 -2.467 0.528 1.00 76.62 95 ASP A CA 1
ATOM 781 C C . ASP A 1 95 ? -13.645 -1.513 1.292 1.00 76.62 95 ASP A C 1
ATOM 783 O O . ASP A 1 95 ? -13.618 -1.448 2.521 1.00 76.62 95 ASP A O 1
ATOM 787 N N . ASP A 1 96 ? -14.461 -0.699 0.601 1.00 81.44 96 ASP A N 1
ATOM 788 C CA . ASP A 1 96 ? -15.329 0.325 1.243 1.00 81.44 96 ASP A CA 1
ATOM 789 C C . ASP A 1 96 ? -14.537 1.275 2.171 1.00 81.44 96 ASP A C 1
ATOM 791 O O . ASP A 1 96 ? -14.980 1.670 3.250 1.00 81.44 96 ASP A O 1
ATOM 795 N N . HIS A 1 97 ? -13.299 1.600 1.779 1.00 81.38 97 HIS A N 1
ATOM 796 C CA . HIS A 1 97 ? -12.392 2.437 2.563 1.00 81.38 97 HIS A CA 1
ATOM 797 C C . HIS A 1 97 ? -12.144 1.907 3.995 1.00 81.38 97 HIS A C 1
ATOM 799 O O . HIS A 1 97 ? -12.015 2.674 4.957 1.00 81.38 97 HIS A O 1
ATOM 805 N N . ARG A 1 98 ? -12.070 0.577 4.150 1.00 86.06 98 ARG A N 1
ATOM 806 C CA . ARG A 1 98 ? -11.788 -0.103 5.423 1.00 86.06 98 ARG A CA 1
ATOM 807 C C . ARG A 1 98 ? -10.613 -1.060 5.312 1.00 86.06 98 ARG A C 1
ATOM 809 O O . ARG A 1 98 ? -10.367 -1.656 4.274 1.00 86.06 98 ARG A O 1
ATOM 816 N N . CYS A 1 99 ? -9.929 -1.261 6.433 1.00 88.44 99 CYS A N 1
ATOM 817 C CA . CYS A 1 99 ? -8.914 -2.299 6.555 1.00 88.44 99 CYS A CA 1
ATOM 818 C C . CYS A 1 99 ? -9.537 -3.670 6.271 1.00 88.44 99 CYS A C 1
ATOM 820 O O . CYS A 1 99 ? -10.510 -4.056 6.929 1.00 88.44 99 CYS A O 1
ATOM 822 N N . ILE A 1 100 ? -8.953 -4.436 5.350 1.00 87.31 100 ILE A N 1
ATOM 823 C CA . ILE A 1 100 ? -9.489 -5.740 4.950 1.00 87.31 100 ILE A CA 1
ATOM 824 C C . ILE A 1 100 ? -9.527 -6.735 6.119 1.00 87.31 100 ILE A C 1
ATOM 826 O O . ILE A 1 100 ? -10.449 -7.552 6.192 1.00 87.31 100 ILE A O 1
ATOM 830 N N . LEU A 1 101 ? -8.588 -6.618 7.066 1.00 88.06 101 LEU A N 1
ATOM 831 C CA . LEU A 1 101 ? -8.437 -7.528 8.206 1.00 88.06 101 LEU A CA 1
ATOM 832 C C . LEU A 1 101 ? -9.301 -7.132 9.403 1.00 88.06 101 LEU A C 1
ATOM 834 O O . LEU A 1 101 ? -10.040 -7.950 9.939 1.00 88.06 101 LEU A O 1
ATOM 838 N N . THR A 1 102 ? -9.225 -5.870 9.824 1.00 89.31 102 THR A N 1
ATOM 839 C CA . THR A 1 102 ? -9.860 -5.404 11.070 1.00 89.31 102 THR A CA 1
ATOM 840 C C . THR A 1 102 ? -11.193 -4.699 10.841 1.00 89.31 102 THR A C 1
ATOM 842 O O . THR A 1 102 ? -11.892 -4.386 11.802 1.00 89.31 102 THR A O 1
ATOM 845 N N . LYS A 1 103 ? -11.542 -4.403 9.582 1.00 88.88 103 LYS A N 1
ATOM 846 C CA . LYS A 1 103 ? -12.724 -3.622 9.165 1.00 88.88 103 LYS A CA 1
ATOM 847 C C . LYS A 1 103 ? -12.785 -2.191 9.721 1.00 88.88 103 LYS A C 1
ATOM 849 O O . LYS A 1 103 ? -13.797 -1.501 9.556 1.00 88.88 103 LYS A O 1
ATOM 854 N N . GLN A 1 104 ? -11.699 -1.726 10.342 1.00 88.19 104 GLN A N 1
ATOM 855 C CA . GLN A 1 104 ? -11.549 -0.359 10.835 1.00 88.19 104 GLN A CA 1
ATOM 856 C C . GLN A 1 104 ? -11.445 0.645 9.679 1.00 88.19 104 GLN A C 1
ATOM 858 O O . GLN A 1 104 ? -11.004 0.302 8.583 1.00 88.19 104 GLN A O 1
ATOM 863 N N . ARG A 1 105 ? -11.864 1.887 9.943 1.00 83.62 105 ARG A N 1
ATOM 864 C CA . ARG A 1 105 ? -11.765 3.017 9.005 1.00 83.62 105 ARG A CA 1
ATOM 865 C C . ARG A 1 105 ? -10.327 3.533 8.895 1.00 83.62 105 ARG A C 1
ATOM 867 O O . ARG A 1 105 ? -9.488 3.189 9.723 1.00 83.62 105 ARG A O 1
ATOM 874 N N . PHE A 1 106 ? -10.100 4.392 7.901 1.00 80.25 106 PHE A N 1
ATOM 875 C CA . PHE A 1 106 ? -8.816 5.044 7.609 1.00 80.25 106 PHE A CA 1
ATOM 876 C C . PHE A 1 106 ? -7.672 4.064 7.291 1.00 80.25 106 PHE A C 1
ATOM 878 O O . PHE A 1 106 ? -6.603 4.136 7.901 1.00 80.25 106 PHE A O 1
ATOM 885 N N . PRO A 1 107 ? -7.884 3.102 6.377 1.00 86.81 107 PRO A N 1
ATOM 886 C CA . PRO A 1 107 ? -6.804 2.256 5.910 1.00 86.81 107 PRO A CA 1
ATOM 887 C C . PRO A 1 107 ? -5.889 2.995 4.929 1.00 86.81 107 PRO A C 1
ATOM 889 O O . PRO A 1 107 ? -6.244 4.022 4.354 1.00 86.81 107 PRO A O 1
ATOM 892 N N . GLU A 1 108 ? -4.748 2.381 4.671 1.00 84.88 108 GLU A N 1
ATOM 893 C CA . GLU A 1 108 ? -3.789 2.721 3.638 1.00 84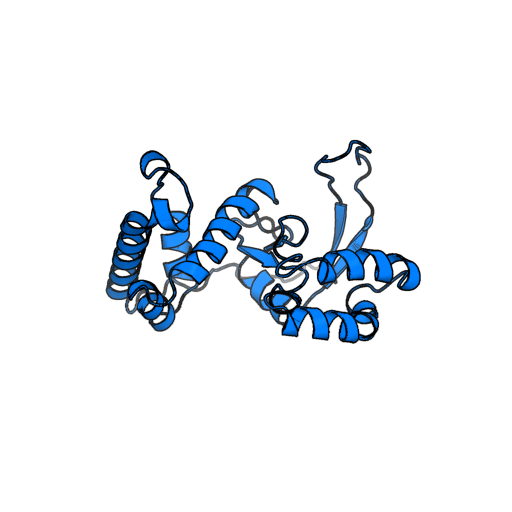.88 108 GLU A CA 1
ATOM 894 C C . GLU A 1 108 ? -3.742 1.588 2.608 1.00 84.88 108 GLU A C 1
ATOM 896 O O . GLU A 1 108 ? -3.754 0.405 2.955 1.00 84.88 108 GLU A O 1
ATOM 901 N N . ALA A 1 109 ? -3.670 1.942 1.330 1.00 85.88 109 ALA A N 1
ATOM 902 C CA . ALA A 1 109 ? -3.380 1.016 0.254 1.00 85.88 109 ALA A CA 1
ATOM 903 C C . ALA A 1 109 ? -1.873 0.723 0.241 1.00 85.88 109 ALA A C 1
ATOM 905 O O . ALA A 1 109 ? -1.043 1.639 0.213 1.00 85.88 109 ALA A O 1
ATOM 906 N N . ARG A 1 110 ? -1.499 -0.553 0.236 1.00 86.00 110 ARG A N 1
ATOM 907 C CA . ARG A 1 110 ? -0.098 -0.987 0.230 1.00 86.00 110 ARG A CA 1
ATOM 908 C C . ARG A 1 110 ? 0.157 -2.037 -0.819 1.00 86.00 110 ARG A C 1
ATOM 910 O O . ARG A 1 110 ? -0.692 -2.891 -1.036 1.00 86.00 110 ARG A O 1
ATOM 917 N N . HIS A 1 111 ? 1.342 -2.003 -1.418 1.00 84.81 111 HIS A N 1
ATOM 918 C CA . HIS A 1 111 ? 1.733 -3.048 -2.347 1.00 84.81 111 HIS A CA 1
ATOM 919 C C . HIS A 1 111 ? 1.876 -4.392 -1.625 1.00 84.81 111 HIS A C 1
ATOM 921 O O . HIS A 1 111 ? 2.533 -4.485 -0.585 1.00 84.81 111 HIS A O 1
ATOM 927 N N . ILE A 1 112 ? 1.296 -5.439 -2.205 1.00 83.19 112 ILE A N 1
ATOM 928 C CA . ILE A 1 112 ? 1.535 -6.827 -1.798 1.00 83.19 112 ILE A CA 1
ATOM 929 C C . ILE A 1 112 ? 2.966 -7.200 -2.201 1.00 83.19 112 ILE A C 1
ATOM 931 O O . ILE A 1 112 ? 3.759 -7.639 -1.372 1.00 83.19 112 ILE A O 1
ATOM 935 N N . VAL A 1 113 ? 3.325 -6.940 -3.462 1.00 79.38 113 VAL A N 1
ATOM 936 C CA . VAL A 1 113 ? 4.693 -7.045 -3.983 1.00 79.38 113 VAL A CA 1
ATOM 937 C C . VAL A 1 113 ? 5.275 -5.650 -4.179 1.00 79.38 113 VAL A C 1
ATOM 939 O O . VAL A 1 113 ? 4.755 -4.869 -4.969 1.00 79.38 113 VAL A O 1
ATOM 942 N N . SER A 1 114 ? 6.368 -5.339 -3.483 1.00 81.19 114 SER A N 1
ATOM 943 C CA . SER A 1 114 ? 6.952 -3.991 -3.460 1.00 81.19 114 SER A CA 1
ATOM 944 C C . SER A 1 114 ? 7.238 -3.416 -4.851 1.00 81.19 114 SER A C 1
ATOM 946 O O . SER A 1 114 ? 7.929 -4.034 -5.665 1.00 81.19 114 SER A O 1
ATOM 948 N N . HIS A 1 115 ? 6.804 -2.171 -5.077 1.00 83.00 115 HIS A N 1
ATOM 949 C CA . HIS A 1 115 ? 7.118 -1.416 -6.289 1.00 83.00 115 HIS A CA 1
ATOM 950 C C . HIS A 1 115 ? 8.623 -1.224 -6.513 1.00 83.00 115 HIS A C 1
ATOM 952 O O . HIS A 1 115 ? 9.094 -1.193 -7.651 1.00 83.00 115 HIS A O 1
ATOM 958 N N . ALA A 1 116 ? 9.414 -1.192 -5.437 1.00 80.75 116 ALA A N 1
ATOM 959 C CA . ALA A 1 116 ? 10.869 -1.071 -5.517 1.00 80.75 116 ALA A CA 1
ATOM 960 C C . ALA A 1 116 ? 11.525 -2.189 -6.348 1.00 80.75 116 ALA A C 1
ATOM 962 O O . ALA A 1 116 ? 12.632 -2.014 -6.856 1.00 80.75 116 ALA A O 1
ATOM 963 N N . PHE A 1 117 ? 10.846 -3.326 -6.523 1.00 78.38 117 PHE A N 1
ATOM 964 C CA . PHE A 1 117 ? 11.350 -4.429 -7.329 1.00 78.38 117 PHE A CA 1
ATOM 965 C C . PHE A 1 117 ? 11.352 -4.148 -8.834 1.00 78.38 117 PHE A C 1
ATOM 967 O O . PHE A 1 117 ? 12.166 -4.729 -9.547 1.00 78.38 117 PHE A O 1
ATOM 974 N N . ASN A 1 118 ? 10.504 -3.252 -9.341 1.00 85.50 118 ASN A N 1
ATOM 975 C CA . ASN A 1 118 ? 10.465 -2.930 -10.771 1.00 85.50 118 ASN A CA 1
ATOM 976 C C . ASN A 1 118 ? 10.290 -1.436 -11.080 1.00 85.50 118 ASN A C 1
ATOM 978 O O . ASN A 1 118 ? 9.983 -1.091 -12.215 1.00 85.50 118 ASN A O 1
ATOM 982 N N . ASN A 1 119 ? 10.547 -0.547 -10.120 1.00 85.19 119 ASN A N 1
ATOM 983 C CA . ASN A 1 119 ? 10.489 0.910 -10.300 1.00 85.19 119 ASN A CA 1
ATOM 984 C C . ASN A 1 119 ? 11.542 1.490 -11.264 1.00 85.19 119 ASN A C 1
ATOM 986 O O . ASN A 1 119 ? 11.438 2.639 -11.681 1.00 85.19 119 ASN A O 1
ATOM 990 N N . ALA A 1 120 ? 12.558 0.708 -11.623 1.00 87.50 120 ALA A N 1
ATOM 991 C CA . ALA A 1 120 ? 13.594 1.083 -12.572 1.00 87.50 120 ALA A CA 1
ATOM 992 C C . ALA A 1 120 ? 14.054 -0.144 -13.359 1.00 87.50 120 ALA A C 1
ATOM 994 O O . ALA A 1 120 ? 13.961 -1.275 -12.881 1.00 87.50 120 ALA A O 1
ATOM 995 N N . GLU A 1 121 ? 14.630 0.081 -14.537 1.00 87.62 121 GLU A N 1
ATOM 996 C CA . GLU A 1 121 ? 15.091 -0.989 -15.426 1.00 87.62 121 GLU A CA 1
ATOM 997 C C . GLU A 1 121 ? 16.141 -1.896 -14.765 1.00 87.62 121 GLU A C 1
ATOM 999 O O . GLU A 1 121 ? 16.091 -3.120 -14.873 1.00 87.62 121 GLU A O 1
ATOM 1004 N N . ARG A 1 122 ? 17.049 -1.300 -13.982 1.00 85.25 122 ARG A N 1
ATOM 1005 C CA . ARG A 1 122 ? 18.036 -2.042 -13.187 1.00 85.25 122 ARG A CA 1
ATOM 1006 C C . ARG A 1 122 ? 17.372 -2.938 -12.138 1.00 85.25 122 ARG A C 1
ATOM 1008 O O . ARG A 1 122 ? 17.779 -4.091 -11.977 1.00 85.25 122 ARG A O 1
ATOM 1015 N N . SER A 1 123 ? 16.374 -2.414 -11.426 1.00 82.69 123 SER A N 1
ATOM 1016 C CA . SER A 1 123 ? 15.612 -3.163 -10.422 1.00 82.69 123 SER A CA 1
ATOM 1017 C C . SER A 1 123 ? 14.848 -4.306 -11.086 1.00 82.69 123 SER A C 1
ATOM 1019 O O . SER A 1 123 ? 14.989 -5.449 -10.665 1.00 82.69 123 SER A O 1
ATOM 1021 N N . ARG A 1 124 ? 14.165 -4.028 -12.204 1.00 84.50 124 ARG A N 1
ATOM 1022 C CA . ARG A 1 124 ? 13.414 -4.999 -13.011 1.00 84.50 124 ARG A CA 1
ATOM 1023 C C . ARG A 1 124 ? 14.299 -6.148 -13.501 1.00 84.50 124 ARG A C 1
ATOM 1025 O O . ARG A 1 124 ? 13.954 -7.312 -13.316 1.00 84.50 124 ARG A O 1
ATOM 1032 N N . ALA A 1 125 ? 15.467 -5.840 -14.067 1.00 82.88 125 ALA A N 1
ATOM 1033 C CA . ALA A 1 125 ? 16.423 -6.850 -14.526 1.00 82.88 125 ALA A CA 1
ATOM 1034 C C . ALA A 1 125 ? 17.004 -7.689 -13.372 1.00 82.88 125 ALA A C 1
ATOM 1036 O O . ALA A 1 125 ? 17.333 -8.861 -13.553 1.00 82.88 125 ALA A O 1
ATOM 1037 N N . SER A 1 126 ? 17.131 -7.101 -12.180 1.00 81.31 126 SER A N 1
ATOM 1038 C CA . SER A 1 126 ? 17.566 -7.817 -10.974 1.00 81.31 126 SER A CA 1
ATOM 1039 C C . SER A 1 126 ? 16.454 -8.717 -10.432 1.00 81.31 126 SER A C 1
ATOM 1041 O O . SER A 1 126 ? 16.711 -9.866 -10.077 1.00 81.31 126 SER A O 1
ATOM 1043 N N . LEU A 1 127 ? 15.213 -8.226 -10.432 1.00 76.06 127 LEU A N 1
ATOM 1044 C CA . LEU A 1 127 ? 14.028 -8.977 -10.043 1.00 76.06 127 LEU A CA 1
ATOM 1045 C C . LEU A 1 127 ? 13.836 -10.206 -10.931 1.00 76.06 127 LEU A C 1
ATOM 1047 O O . LEU A 1 127 ? 13.566 -11.276 -10.407 1.00 76.06 127 LEU A O 1
ATOM 1051 N N . ASP A 1 128 ? 14.051 -10.096 -12.242 1.00 73.94 128 ASP A N 1
ATOM 1052 C CA . ASP A 1 128 ? 13.934 -11.228 -13.171 1.00 73.94 128 ASP A CA 1
ATOM 1053 C C . ASP A 1 128 ? 14.873 -12.402 -12.814 1.00 73.94 128 ASP A C 1
ATOM 1055 O O . ASP A 1 128 ? 14.531 -13.570 -13.006 1.00 73.94 128 ASP A O 1
ATOM 1059 N N . LYS A 1 129 ? 16.033 -12.099 -12.211 1.00 76.50 129 LYS A N 1
ATOM 1060 C CA . LYS A 1 129 ? 17.005 -13.090 -11.713 1.00 76.50 129 LYS A CA 1
ATOM 1061 C C . LYS A 1 129 ? 16.690 -13.594 -10.300 1.00 76.50 129 LYS A C 1
ATOM 1063 O O . LYS A 1 129 ? 17.031 -14.729 -9.964 1.00 76.50 129 LYS A O 1
ATOM 1068 N N . LEU A 1 130 ? 16.086 -12.746 -9.467 1.00 71.44 130 LEU A N 1
ATOM 1069 C CA . LEU A 1 130 ? 15.772 -13.037 -8.064 1.00 71.44 130 LEU A CA 1
ATOM 1070 C C . LEU A 1 130 ? 14.432 -13.756 -7.895 1.00 71.44 130 LEU A C 1
ATOM 1072 O O . LEU A 1 130 ? 14.324 -14.609 -7.021 1.00 71.44 130 LEU A O 1
ATOM 1076 N N . LEU A 1 131 ? 13.437 -13.458 -8.734 1.00 69.12 131 LEU A N 1
ATOM 1077 C CA . LEU A 1 131 ? 12.081 -14.020 -8.701 1.00 69.12 131 LEU A CA 1
ATOM 1078 C C . LEU A 1 131 ? 12.081 -15.545 -8.542 1.00 69.12 131 LEU A C 1
ATOM 1080 O O . LEU A 1 131 ? 11.454 -16.014 -7.598 1.00 69.12 131 LEU A O 1
ATOM 1084 N N . PRO A 1 132 ? 12.825 -16.333 -9.345 1.00 68.00 132 PRO A N 1
ATOM 1085 C CA . PRO A 1 132 ? 12.853 -17.788 -9.182 1.00 68.00 132 PRO A CA 1
ATOM 1086 C C . PRO A 1 132 ? 13.302 -18.256 -7.788 1.00 68.00 132 PRO A C 1
ATOM 1088 O O . PRO A 1 132 ? 12.915 -19.334 -7.350 1.00 68.00 132 PRO A O 1
ATOM 1091 N N . GLN A 1 133 ? 14.105 -17.449 -7.090 1.00 67.75 133 GLN A N 1
ATOM 1092 C CA . GLN A 1 133 ? 14.648 -17.757 -5.766 1.00 67.75 133 GLN A CA 1
ATOM 1093 C C . GLN A 1 133 ? 13.729 -17.278 -4.636 1.00 67.75 133 GLN A C 1
ATOM 1095 O O . GLN A 1 133 ? 13.672 -17.919 -3.591 1.00 67.75 133 GLN A O 1
ATOM 1100 N N . VAL A 1 134 ? 13.009 -16.166 -4.831 1.00 65.19 134 VAL A N 1
ATOM 1101 C CA . VAL A 1 134 ? 12.140 -15.576 -3.797 1.00 65.19 134 VAL A CA 1
ATOM 1102 C C . VAL A 1 134 ? 10.683 -16.031 -3.885 1.00 65.19 134 VAL A C 1
ATOM 1104 O O . VAL A 1 134 ? 10.007 -16.075 -2.862 1.00 65.19 134 VAL A O 1
ATOM 1107 N N . LEU A 1 135 ? 10.191 -16.418 -5.068 1.00 61.25 135 LEU A N 1
ATOM 1108 C CA . LEU A 1 135 ? 8.813 -16.889 -5.272 1.00 61.25 135 LEU A CA 1
ATOM 1109 C C . LEU A 1 135 ? 8.391 -18.025 -4.322 1.00 61.25 135 LEU A C 1
ATOM 1111 O O . LEU A 1 135 ? 7.274 -17.938 -3.817 1.00 61.25 135 LEU A O 1
ATOM 1115 N N . PRO A 1 136 ? 9.244 -19.021 -3.997 1.00 60.25 136 PRO A N 1
ATOM 1116 C CA . PRO A 1 136 ? 8.910 -20.052 -3.008 1.00 60.25 136 PRO A CA 1
ATOM 1117 C C . PRO A 1 136 ? 8.551 -19.512 -1.620 1.00 60.25 136 PRO A C 1
ATOM 1119 O O . PRO A 1 136 ? 7.788 -20.146 -0.899 1.00 60.25 136 PRO A O 1
ATOM 1122 N N . PHE A 1 137 ? 9.074 -18.340 -1.247 1.00 57.00 137 PHE A N 1
ATOM 1123 C CA . PHE A 1 137 ? 8.793 -17.709 0.044 1.00 57.00 137 PHE A CA 1
ATOM 1124 C C . PHE A 1 137 ? 7.494 -16.896 0.039 1.00 57.00 137 PHE A C 1
ATOM 1126 O O . PHE A 1 137 ? 6.874 -16.738 1.086 1.00 57.00 137 PHE A O 1
ATOM 1133 N N . PHE A 1 138 ? 7.072 -16.391 -1.125 1.00 56.28 138 PHE A N 1
ATOM 1134 C CA . PHE A 1 138 ? 5.833 -15.618 -1.273 1.00 56.28 138 PHE A CA 1
ATOM 1135 C C . PHE A 1 138 ? 4.623 -16.489 -1.640 1.00 56.28 138 PHE A C 1
ATOM 1137 O O . PHE A 1 138 ? 3.495 -16.145 -1.296 1.00 56.28 138 PHE A O 1
ATOM 1144 N N . PHE A 1 139 ? 4.844 -17.620 -2.317 1.00 60.09 139 PHE A N 1
ATOM 1145 C CA . PHE A 1 139 ? 3.792 -18.492 -2.836 1.00 60.09 139 PHE A CA 1
ATOM 1146 C C . PHE A 1 139 ? 4.077 -19.941 -2.424 1.00 60.09 139 PHE A C 1
ATOM 1148 O O . PHE A 1 139 ? 4.848 -20.652 -3.063 1.00 60.09 139 PHE A O 1
ATOM 1155 N N . LEU A 1 140 ? 3.455 -20.363 -1.319 1.00 52.78 140 LEU A N 1
ATOM 1156 C CA . LEU A 1 140 ? 3.715 -21.647 -0.655 1.00 52.78 140 LEU A CA 1
ATOM 1157 C C . LEU A 1 140 ? 3.264 -22.893 -1.451 1.00 52.78 140 LEU A C 1
ATOM 1159 O O . LEU A 1 140 ? 3.658 -23.996 -1.085 1.00 52.78 140 LEU A O 1
ATOM 1163 N N . GLU A 1 141 ? 2.483 -22.766 -2.534 1.00 49.66 141 GLU A N 1
ATOM 1164 C CA . GLU A 1 141 ? 1.974 -23.916 -3.306 1.00 49.66 141 GLU A CA 1
ATOM 1165 C C . GLU A 1 141 ? 1.971 -23.658 -4.837 1.00 49.66 141 GLU A C 1
ATOM 1167 O O . GLU A 1 141 ? 1.603 -22.582 -5.300 1.00 49.66 141 GLU A O 1
ATOM 1172 N N . ASN A 1 142 ? 2.368 -24.674 -5.625 1.00 50.62 142 ASN A N 1
ATOM 1173 C CA . ASN A 1 142 ? 2.372 -24.736 -7.106 1.00 50.62 142 ASN A CA 1
ATOM 1174 C C . ASN A 1 142 ? 3.256 -23.726 -7.878 1.00 50.62 142 ASN A C 1
ATOM 1176 O O . ASN A 1 142 ? 2.839 -23.059 -8.825 1.00 50.62 142 ASN A O 1
ATOM 1180 N N . LEU A 1 143 ? 4.545 -23.710 -7.534 1.00 49.38 143 LEU A N 1
ATOM 1181 C CA . LEU A 1 143 ? 5.562 -22.779 -8.038 1.00 49.38 143 LEU A CA 1
ATOM 1182 C C . LEU A 1 143 ? 5.815 -22.786 -9.553 1.00 49.38 143 LEU A C 1
ATOM 1184 O O . LEU A 1 143 ? 6.132 -21.741 -10.110 1.00 49.38 143 LEU A O 1
ATOM 1188 N N . MET A 1 144 ? 5.704 -23.923 -10.241 1.00 45.50 144 MET A N 1
ATOM 1189 C CA . MET A 1 144 ? 6.231 -24.032 -11.611 1.00 45.50 144 MET A CA 1
ATOM 1190 C C . MET A 1 144 ? 5.413 -23.236 -12.641 1.00 45.50 144 MET A C 1
ATOM 1192 O O . MET A 1 144 ? 6.003 -22.506 -13.431 1.00 45.50 144 MET A O 1
ATOM 1196 N N . GLN A 1 145 ? 4.078 -23.307 -12.601 1.00 48.97 145 GLN A N 1
ATOM 1197 C CA . GLN A 1 145 ? 3.199 -22.559 -13.518 1.00 48.97 145 GLN A CA 1
ATOM 1198 C C . GLN A 1 145 ? 2.896 -21.139 -13.035 1.00 48.97 145 GLN A C 1
ATOM 1200 O O . GLN A 1 145 ? 2.870 -20.220 -13.847 1.00 48.97 145 GLN A O 1
ATOM 1205 N N . LEU A 1 146 ? 2.759 -20.925 -11.719 1.00 51.56 146 LEU A N 1
ATOM 1206 C CA . LEU A 1 146 ? 2.619 -19.571 -11.175 1.00 51.56 146 LEU A CA 1
ATOM 1207 C C . LEU A 1 146 ? 3.856 -18.719 -11.501 1.00 51.56 146 LEU A C 1
ATOM 1209 O O . LEU A 1 146 ? 3.729 -17.523 -11.744 1.00 51.56 146 LEU A O 1
ATOM 1213 N N . SER A 1 147 ? 5.052 -19.324 -11.541 1.00 58.31 147 SER A N 1
ATOM 1214 C CA . SER A 1 147 ? 6.293 -18.576 -11.751 1.00 58.31 147 SER A CA 1
ATOM 1215 C C . SER A 1 147 ? 6.393 -17.893 -13.109 1.00 58.31 147 SER A C 1
ATOM 1217 O O . SER A 1 147 ? 6.932 -16.792 -13.143 1.00 58.31 147 SER A O 1
ATOM 1219 N N . SER A 1 148 ? 5.893 -18.472 -14.210 1.00 65.69 148 SER A N 1
ATOM 1220 C CA . SER A 1 148 ? 6.041 -17.853 -15.536 1.00 65.69 148 SER A CA 1
ATOM 1221 C C . SER A 1 148 ? 5.142 -16.635 -15.695 1.00 65.69 148 SER A C 1
ATOM 1223 O O . SER A 1 148 ? 5.616 -15.583 -16.122 1.00 65.69 148 SER A O 1
ATOM 1225 N N . ASP A 1 149 ? 3.880 -16.756 -15.291 1.00 69.44 149 ASP A N 1
ATOM 1226 C CA . ASP A 1 149 ? 2.881 -15.699 -15.454 1.00 69.44 149 ASP A CA 1
ATOM 1227 C C . ASP A 1 149 ? 3.141 -14.560 -14.469 1.00 69.44 149 ASP A C 1
ATOM 1229 O O . ASP A 1 149 ? 3.177 -13.393 -14.855 1.00 69.44 149 ASP A O 1
ATOM 1233 N N . VAL A 1 150 ? 3.441 -14.892 -13.208 1.00 68.56 150 VAL A N 1
ATOM 1234 C CA . VAL A 1 150 ? 3.827 -13.906 -12.191 1.00 68.56 150 VAL A CA 1
ATOM 1235 C C . VAL A 1 150 ? 5.117 -13.197 -12.598 1.00 68.56 150 VAL A C 1
ATOM 1237 O O . VAL A 1 150 ? 5.188 -11.968 -12.542 1.00 68.56 150 VAL A O 1
ATOM 1240 N N . ARG A 1 151 ? 6.130 -13.936 -13.071 1.00 72.69 151 ARG A N 1
ATOM 1241 C CA . ARG A 1 151 ? 7.372 -13.327 -13.561 1.00 72.69 151 ARG A CA 1
ATOM 1242 C C . ARG A 1 151 ? 7.102 -12.397 -14.728 1.00 72.69 151 ARG A C 1
ATOM 1244 O O . ARG A 1 151 ? 7.586 -11.272 -14.688 1.00 72.69 151 ARG A O 1
ATOM 1251 N N . HIS A 1 152 ? 6.316 -12.829 -15.711 1.00 79.69 152 HIS A N 1
ATOM 1252 C CA . HIS A 1 152 ? 5.964 -12.001 -16.857 1.00 79.69 152 HIS A CA 1
ATOM 1253 C C . HIS A 1 152 ? 5.257 -10.718 -16.412 1.00 79.69 152 HIS A C 1
ATOM 1255 O O . HIS A 1 152 ? 5.613 -9.640 -16.876 1.00 79.69 152 HIS A O 1
ATOM 1261 N N . VAL A 1 153 ? 4.289 -10.798 -15.496 1.00 79.00 153 VAL A N 1
ATOM 1262 C CA . VAL A 1 153 ? 3.572 -9.617 -14.993 1.00 79.00 153 VAL A CA 1
ATOM 1263 C C . VAL A 1 153 ? 4.527 -8.633 -14.320 1.00 79.00 153 VAL A C 1
ATOM 1265 O O . VAL A 1 153 ? 4.457 -7.437 -14.583 1.00 79.00 153 VAL A O 1
ATOM 1268 N N . PHE A 1 154 ? 5.445 -9.101 -13.476 1.00 77.06 154 PHE A N 1
ATOM 1269 C CA . PHE A 1 154 ? 6.344 -8.201 -12.752 1.00 77.06 154 PHE A CA 1
ATOM 1270 C C . PHE A 1 154 ? 7.538 -7.709 -13.577 1.00 77.06 154 PHE A C 1
ATOM 1272 O O . PHE A 1 154 ? 8.075 -6.639 -13.271 1.00 77.06 154 PHE A O 1
ATOM 1279 N N . SER A 1 155 ? 7.948 -8.448 -14.611 1.00 80.81 155 SER A N 1
ATOM 1280 C CA . SER A 1 155 ? 9.077 -8.095 -15.473 1.00 80.81 155 SER A CA 1
ATOM 1281 C C . SER A 1 155 ? 8.669 -7.445 -16.797 1.00 80.81 155 SER A C 1
ATOM 1283 O O . SER A 1 155 ? 9.552 -6.938 -17.485 1.00 80.81 155 SER A O 1
ATOM 1285 N N . SER A 1 156 ? 7.381 -7.375 -17.155 1.00 83.19 156 SER A N 1
ATOM 1286 C CA . SER A 1 156 ? 6.939 -6.855 -18.462 1.00 83.19 156 SER A CA 1
ATOM 1287 C C . SER A 1 156 ? 7.312 -5.394 -18.711 1.00 83.19 156 SER A C 1
ATOM 1289 O O . SER A 1 156 ? 7.594 -5.015 -19.845 1.00 83.19 156 SER A O 1
ATOM 1291 N N . SER A 1 157 ? 7.297 -4.555 -17.674 1.00 86.00 157 SER A N 1
ATOM 1292 C CA . SER A 1 157 ? 7.624 -3.133 -17.789 1.00 86.00 157 SER A CA 1
ATOM 1293 C C . SER A 1 157 ? 8.102 -2.549 -16.465 1.00 86.00 157 SER A C 1
ATOM 1295 O O . SER A 1 157 ? 7.847 -3.092 -15.387 1.00 86.00 157 SER A O 1
ATOM 1297 N N . VAL A 1 158 ? 8.763 -1.394 -16.540 1.00 86.19 158 VAL A N 1
ATOM 1298 C CA . VAL A 1 158 ? 9.012 -0.563 -15.358 1.00 86.19 158 VAL A CA 1
ATOM 1299 C C . VAL A 1 158 ? 7.667 -0.183 -14.729 1.00 86.19 158 VAL A C 1
ATOM 1301 O O . VAL A 1 158 ? 6.717 0.165 -15.432 1.00 86.19 158 VAL A O 1
ATOM 1304 N N . GLY A 1 159 ? 7.572 -0.341 -13.412 1.00 84.19 159 GLY A N 1
ATOM 1305 C CA . GLY A 1 159 ? 6.374 -0.076 -12.625 1.00 84.19 159 GLY A CA 1
ATOM 1306 C C . GLY A 1 159 ? 5.205 -1.027 -12.869 1.00 84.19 159 GLY A C 1
ATOM 1307 O O . GLY A 1 159 ? 4.082 -0.705 -12.502 1.00 84.19 159 GLY A O 1
ATOM 1308 N N . ALA A 1 160 ? 5.424 -2.215 -13.443 1.00 85.69 160 ALA A N 1
ATOM 1309 C CA . ALA A 1 160 ? 4.335 -3.162 -13.707 1.00 85.69 160 ALA A CA 1
ATOM 1310 C C . ALA A 1 160 ? 3.579 -3.622 -12.442 1.00 85.69 160 ALA A C 1
ATOM 1312 O O . ALA A 1 160 ? 2.422 -4.028 -12.525 1.00 85.69 160 ALA A O 1
ATOM 1313 N N . SER A 1 161 ? 4.216 -3.514 -11.271 1.00 82.62 161 SER A N 1
ATOM 1314 C CA . SER A 1 161 ? 3.625 -3.831 -9.965 1.00 82.62 161 SER A CA 1
ATOM 1315 C C . SER A 1 161 ? 2.740 -2.706 -9.420 1.00 82.62 161 SER A C 1
ATOM 1317 O O . SER A 1 161 ? 2.020 -2.914 -8.446 1.00 82.62 161 SER A O 1
ATOM 1319 N N . ASP A 1 162 ? 2.783 -1.515 -10.018 1.00 85.12 162 ASP A N 1
ATOM 1320 C CA . ASP A 1 162 ? 2.116 -0.322 -9.505 1.00 85.12 162 ASP A CA 1
ATOM 1321 C C . ASP A 1 162 ? 0.659 -0.247 -9.964 1.00 85.12 162 ASP A C 1
ATOM 1323 O O . ASP A 1 162 ? 0.247 0.593 -10.764 1.00 85.12 162 ASP A O 1
ATOM 1327 N N . ARG A 1 163 ? -0.122 -1.243 -9.555 1.00 82.75 163 ARG A N 1
ATOM 1328 C CA . ARG A 1 163 ? -1.464 -1.495 -10.081 1.00 82.75 163 ARG A CA 1
ATOM 1329 C C . ARG A 1 163 ? -2.408 -1.883 -8.960 1.00 82.75 163 ARG A C 1
ATOM 1331 O O . ARG A 1 163 ? -2.002 -2.548 -8.016 1.00 82.75 163 ARG A O 1
ATOM 1338 N N . LYS A 1 164 ? -3.697 -1.564 -9.123 1.00 81.00 164 LYS A N 1
ATOM 1339 C CA . LYS A 1 164 ? -4.743 -1.846 -8.122 1.00 81.00 164 LYS A CA 1
ATOM 1340 C C . LYS A 1 164 ? -4.792 -3.315 -7.683 1.00 81.00 164 LYS A C 1
ATOM 1342 O O . LYS A 1 164 ? -5.022 -3.578 -6.514 1.00 81.00 164 LYS A O 1
ATOM 1347 N N . TRP A 1 165 ? -4.525 -4.261 -8.591 1.00 80.56 165 TRP A N 1
ATOM 1348 C CA . TRP A 1 165 ? -4.500 -5.699 -8.279 1.00 80.56 165 TRP A CA 1
ATOM 1349 C C . TRP A 1 165 ? -3.383 -6.099 -7.303 1.00 80.56 165 TRP A C 1
ATOM 1351 O O . TRP A 1 165 ? -3.473 -7.144 -6.668 1.00 80.56 165 TRP A O 1
ATOM 1361 N N . ASN A 1 166 ? -2.338 -5.280 -7.183 1.00 83.12 166 ASN A N 1
ATOM 1362 C CA . ASN A 1 166 ? -1.213 -5.495 -6.283 1.00 83.12 166 ASN A CA 1
ATOM 1363 C C . ASN A 1 166 ? -1.344 -4.667 -4.997 1.00 83.12 166 ASN A C 1
ATOM 1365 O O . ASN A 1 166 ? -0.361 -4.513 -4.283 1.00 83.12 166 ASN A O 1
ATOM 1369 N N . MET A 1 167 ? -2.513 -4.093 -4.709 1.00 87.12 167 MET A N 1
ATOM 1370 C CA . MET A 1 167 ? -2.728 -3.244 -3.540 1.00 87.12 167 MET A CA 1
ATOM 1371 C C . MET A 1 167 ? -3.639 -3.935 -2.523 1.00 87.12 167 MET A C 1
ATOM 1373 O O . MET A 1 167 ? -4.630 -4.559 -2.893 1.00 87.12 167 MET A O 1
ATOM 1377 N N . ILE A 1 168 ? -3.333 -3.783 -1.237 1.00 86.94 168 ILE A N 1
ATOM 1378 C CA . ILE A 1 168 ? -4.145 -4.252 -0.110 1.00 86.94 168 ILE A CA 1
ATOM 1379 C C . ILE A 1 168 ? -4.485 -3.089 0.824 1.00 86.94 168 ILE A C 1
ATOM 1381 O O . ILE A 1 168 ? -3.643 -2.225 1.065 1.00 86.94 168 ILE A O 1
ATOM 1385 N N . SER A 1 169 ? -5.713 -3.056 1.347 1.00 90.56 169 SER A N 1
ATOM 1386 C CA . SER A 1 169 ? -6.173 -2.024 2.280 1.00 90.56 169 SER A CA 1
ATOM 1387 C C . SER A 1 169 ? -5.905 -2.433 3.734 1.00 90.56 169 SER A C 1
ATOM 1389 O O . SER A 1 169 ? -6.541 -3.353 4.253 1.00 90.56 169 SER A O 1
ATOM 1391 N N . LEU A 1 170 ? -4.968 -1.771 4.416 1.00 88.94 170 LEU A N 1
ATOM 1392 C CA . LEU A 1 170 ? -4.557 -2.092 5.790 1.00 88.94 170 LEU A CA 1
ATOM 1393 C C . LEU A 1 170 ? -4.624 -0.856 6.687 1.00 88.94 170 LEU A C 1
ATOM 1395 O O . LEU A 1 170 ? -4.239 0.226 6.273 1.00 88.94 170 LEU A O 1
ATOM 1399 N N . ASN A 1 171 ? -5.071 -0.995 7.937 1.00 89.62 171 ASN A N 1
ATOM 1400 C CA . ASN A 1 171 ? -4.896 0.087 8.916 1.00 89.62 171 ASN A CA 1
ATOM 1401 C C . ASN A 1 171 ? -3.392 0.279 9.250 1.00 89.62 171 ASN A C 1
ATOM 1403 O O . ASN A 1 171 ? -2.601 -0.630 8.980 1.00 89.62 171 ASN A O 1
ATOM 1407 N N . PRO A 1 172 ? -2.984 1.404 9.872 1.00 87.31 172 PRO A N 1
ATOM 1408 C CA . PRO A 1 172 ? -1.567 1.693 10.126 1.00 87.31 172 PRO A CA 1
ATOM 1409 C C . PRO A 1 172 ? -0.826 0.592 10.900 1.00 87.31 172 PRO A C 1
ATOM 1411 O O . PRO A 1 172 ? 0.264 0.183 10.514 1.00 87.31 172 PRO A O 1
ATOM 1414 N N . THR A 1 173 ? -1.446 0.026 11.942 1.00 88.88 173 THR A N 1
ATOM 1415 C CA . THR A 1 173 ? -0.839 -1.060 12.731 1.00 88.88 173 THR A CA 1
ATOM 1416 C C . THR A 1 173 ? -0.606 -2.322 11.897 1.00 88.88 173 THR A C 1
ATOM 1418 O O . THR A 1 173 ? 0.465 -2.921 11.965 1.00 88.88 173 THR A O 1
ATOM 1421 N N . MET A 1 174 ? -1.593 -2.735 11.095 1.00 90.06 174 MET A N 1
ATOM 1422 C CA . MET A 1 174 ? -1.456 -3.893 10.209 1.00 90.06 174 MET A CA 1
ATOM 1423 C C . MET A 1 174 ? -0.463 -3.613 9.082 1.00 90.06 174 MET A C 1
ATOM 1425 O O . MET A 1 174 ? 0.256 -4.518 8.675 1.00 90.06 174 MET A O 1
ATOM 1429 N N . HIS A 1 175 ? -0.380 -2.379 8.591 1.00 88.19 175 HIS A N 1
ATOM 1430 C CA . HIS A 1 175 ? 0.634 -1.997 7.618 1.00 88.19 175 HIS A CA 1
ATOM 1431 C C . HIS A 1 175 ? 2.053 -2.143 8.199 1.00 88.19 175 HIS A C 1
ATOM 1433 O O . HIS A 1 175 ? 2.896 -2.785 7.567 1.00 88.19 175 HIS A O 1
ATOM 1439 N N . ASP A 1 176 ? 2.312 -1.643 9.408 1.00 85.50 176 ASP A N 1
ATOM 1440 C CA . ASP A 1 176 ? 3.621 -1.795 10.056 1.00 85.50 176 ASP A CA 1
ATOM 1441 C C . ASP A 1 176 ? 4.008 -3.266 10.231 1.00 85.50 176 ASP A C 1
ATOM 1443 O O . ASP A 1 176 ? 5.154 -3.660 10.000 1.00 85.50 176 ASP A O 1
ATOM 1447 N N . TRP A 1 177 ? 3.043 -4.100 10.614 1.00 87.12 177 TRP A N 1
ATOM 1448 C CA . TRP A 1 177 ? 3.252 -5.536 10.767 1.00 87.12 177 TRP A CA 1
ATOM 1449 C C . TRP A 1 177 ? 3.485 -6.229 9.422 1.00 87.12 177 TRP A C 1
ATOM 1451 O O . TRP A 1 177 ? 4.384 -7.063 9.324 1.00 87.12 177 TRP A O 1
ATOM 1461 N N . TRP A 1 178 ? 2.751 -5.842 8.377 1.00 85.75 178 TRP A N 1
ATOM 1462 C CA . TRP A 1 178 ? 2.926 -6.347 7.013 1.00 85.75 178 TRP A CA 1
ATOM 1463 C C . TRP A 1 178 ? 4.331 -6.050 6.485 1.00 85.75 178 TRP A C 1
ATOM 1465 O O . TRP A 1 178 ? 5.037 -6.954 6.043 1.00 85.75 178 TRP A O 1
ATOM 1475 N N . ARG A 1 179 ? 4.795 -4.801 6.619 1.00 80.25 179 ARG A N 1
ATOM 1476 C CA . ARG A 1 179 ? 6.139 -4.378 6.189 1.00 80.25 179 ARG A CA 1
ATOM 1477 C C . ARG A 1 179 ? 7.256 -5.149 6.898 1.00 80.25 179 ARG A C 1
ATOM 1479 O O . ARG A 1 179 ? 8.333 -5.329 6.333 1.00 80.25 179 ARG A O 1
ATOM 1486 N N . ARG A 1 180 ? 7.017 -5.574 8.139 1.00 80.25 180 ARG A N 1
ATOM 1487 C CA . ARG A 1 180 ? 7.970 -6.336 8.957 1.00 80.25 180 ARG A CA 1
ATOM 1488 C C . ARG A 1 180 ? 7.850 -7.852 8.775 1.00 80.25 180 ARG A C 1
ATOM 1490 O O . ARG A 1 180 ? 8.627 -8.575 9.392 1.00 80.25 180 ARG A O 1
ATOM 1497 N N . GLY A 1 181 ? 6.898 -8.328 7.968 1.00 78.94 181 GLY A N 1
ATOM 1498 C CA . GLY A 1 181 ? 6.623 -9.756 7.806 1.00 78.94 181 GLY A CA 1
ATOM 1499 C C . GLY A 1 181 ? 6.119 -10.418 9.092 1.00 78.94 181 GLY A C 1
ATOM 1500 O O . GLY A 1 181 ? 6.392 -11.590 9.322 1.00 78.94 181 GLY A O 1
ATOM 1501 N N . CYS A 1 182 ? 5.428 -9.673 9.962 1.00 83.06 182 CYS A N 1
ATOM 1502 C CA . CYS A 1 182 ? 4.906 -10.197 11.227 1.00 83.06 182 CYS A CA 1
ATOM 1503 C C . CYS A 1 182 ? 3.661 -11.082 11.055 1.00 83.06 182 CYS A C 1
ATOM 1505 O O . CYS A 1 182 ? 3.257 -11.724 12.019 1.00 83.06 182 CYS A O 1
ATOM 1507 N N . PHE A 1 183 ? 3.049 -11.090 9.868 1.00 84.00 183 PHE A N 1
ATOM 1508 C CA . PHE A 1 183 ? 1.965 -11.996 9.493 1.00 84.00 183 PHE A CA 1
ATOM 1509 C C . PHE A 1 183 ? 1.957 -12.229 7.978 1.00 84.00 183 PHE A C 1
ATOM 1511 O O . PHE A 1 183 ? 2.570 -11.471 7.219 1.00 84.00 183 PHE A O 1
ATOM 1518 N N . GLY A 1 184 ? 1.219 -13.247 7.543 1.00 82.44 184 GLY A N 1
ATOM 1519 C CA . GLY A 1 184 ? 0.951 -13.546 6.139 1.00 82.44 184 GLY A CA 1
ATOM 1520 C C . GLY A 1 184 ? -0.534 -13.759 5.848 1.00 82.44 184 GLY A C 1
ATOM 1521 O O . GLY A 1 184 ? -1.367 -13.880 6.746 1.00 82.44 184 GLY A O 1
ATOM 1522 N N . LEU A 1 185 ? -0.876 -13.812 4.559 1.00 82.62 185 LEU A N 1
ATOM 1523 C CA . LEU A 1 185 ? -2.228 -14.124 4.095 1.00 82.62 185 LEU A CA 1
ATOM 1524 C C . LEU A 1 185 ? -2.186 -15.377 3.227 1.00 82.62 185 LEU A C 1
ATOM 1526 O O . LEU A 1 185 ? -1.612 -15.374 2.140 1.00 82.62 185 LEU A O 1
ATOM 1530 N N . LYS A 1 186 ? -2.816 -16.453 3.699 1.00 80.50 186 LYS A N 1
ATOM 1531 C CA . LYS A 1 186 ? -2.990 -17.681 2.922 1.00 80.50 186 LYS A CA 1
ATOM 1532 C C . LYS A 1 186 ? -4.265 -17.587 2.088 1.00 80.50 186 LYS A C 1
ATOM 1534 O O . LYS A 1 186 ? -5.350 -17.376 2.628 1.00 80.50 186 LYS A O 1
ATOM 1539 N N . TRP A 1 187 ? -4.144 -17.777 0.778 1.00 80.12 187 TRP A N 1
ATOM 1540 C CA . TRP A 1 187 ? -5.289 -17.853 -0.127 1.00 80.12 187 TRP A CA 1
ATOM 1541 C C . TRP A 1 187 ? -6.068 -19.160 0.079 1.00 80.12 187 TRP A C 1
ATOM 1543 O O . TRP A 1 187 ? -5.484 -20.241 0.080 1.00 80.12 187 TRP A O 1
ATOM 1553 N N . LEU A 1 188 ? -7.388 -19.060 0.261 1.00 79.50 188 LEU A N 1
ATOM 1554 C CA . LEU A 1 188 ? -8.299 -20.195 0.485 1.00 79.50 188 LEU A CA 1
ATOM 1555 C C . LEU A 1 188 ? -9.283 -20.423 -0.678 1.00 79.50 188 LEU A C 1
ATOM 1557 O O . LEU A 1 188 ? -10.279 -21.144 -0.531 1.00 79.50 188 LEU A O 1
ATOM 1561 N N . GLY A 1 189 ? -9.065 -19.773 -1.818 1.00 78.38 189 GLY A N 1
ATOM 1562 C CA . GLY A 1 189 ? -9.978 -19.838 -2.952 1.00 78.38 189 GLY A CA 1
ATOM 1563 C C . GLY A 1 189 ? -11.001 -18.700 -3.013 1.00 78.38 189 GLY A C 1
ATOM 1564 O O . GLY A 1 189 ? -11.148 -17.921 -2.064 1.00 78.38 189 GLY A O 1
ATOM 1565 N N . PRO A 1 190 ? -11.736 -18.605 -4.131 1.00 82.06 190 PRO A N 1
ATOM 1566 C CA . PRO A 1 190 ? -12.845 -17.671 -4.272 1.00 82.06 190 PRO A CA 1
ATOM 1567 C C . PRO A 1 190 ? -13.968 -17.945 -3.259 1.00 82.06 190 PRO A C 1
ATOM 1569 O O . PRO A 1 190 ? -14.148 -19.070 -2.781 1.00 82.06 190 PRO A O 1
ATOM 1572 N N . ALA A 1 191 ? -14.753 -16.915 -2.940 1.00 80.31 191 ALA A N 1
ATOM 1573 C CA . ALA A 1 191 ? -16.053 -17.102 -2.303 1.00 80.31 191 ALA A CA 1
ATOM 1574 C C . ALA A 1 191 ? -17.017 -17.808 -3.278 1.00 80.31 191 ALA A C 1
ATOM 1576 O O . ALA A 1 191 ? -16.876 -17.688 -4.493 1.00 80.31 191 ALA A O 1
ATOM 1577 N N . ALA A 1 192 ? -18.006 -18.537 -2.751 1.00 70.19 192 ALA A N 1
ATOM 1578 C CA . ALA A 1 192 ? -18.902 -19.406 -3.530 1.00 70.19 192 ALA A CA 1
ATOM 1579 C C . ALA A 1 192 ? -19.713 -18.696 -4.642 1.00 70.19 192 ALA A C 1
ATOM 1581 O O . ALA A 1 192 ? -20.324 -19.361 -5.468 1.00 70.19 192 ALA A O 1
ATOM 1582 N N . SER A 1 193 ? -19.705 -17.362 -4.683 1.00 63.78 193 SER A N 1
ATOM 1583 C CA . SER A 1 193 ? -20.386 -16.513 -5.667 1.00 63.78 193 SER A CA 1
ATOM 1584 C C . SER A 1 193 ? -19.439 -15.894 -6.707 1.00 63.78 193 SER A C 1
ATOM 1586 O O . SER A 1 193 ? -19.700 -14.804 -7.211 1.00 63.78 193 SER A O 1
ATOM 1588 N N . ALA A 1 194 ? -18.308 -16.536 -6.998 1.00 59.38 194 ALA A N 1
ATOM 1589 C CA . ALA A 1 194 ? -17.369 -16.058 -8.005 1.00 59.38 194 ALA A CA 1
ATOM 1590 C C . ALA A 1 194 ? -17.991 -16.041 -9.409 1.00 59.38 194 ALA A C 1
ATOM 1592 O O . ALA A 1 194 ? -18.255 -17.088 -9.994 1.00 59.38 194 ALA A O 1
ATOM 1593 N N . SER A 1 195 ? -18.176 -14.840 -9.957 1.00 63.47 195 SER A N 1
ATOM 1594 C CA . SER A 1 195 ? -18.472 -14.650 -11.376 1.00 63.47 195 SER A CA 1
ATOM 1595 C C . SER A 1 195 ? -17.269 -15.047 -12.236 1.00 63.47 195 SER A C 1
ATOM 1597 O O . SER A 1 195 ? -16.124 -14.779 -11.867 1.00 63.47 195 SER A O 1
ATOM 1599 N N . THR A 1 196 ? -17.537 -15.652 -13.392 1.00 64.50 196 THR A N 1
ATOM 1600 C CA . THR A 1 196 ? -16.553 -15.938 -14.451 1.00 64.50 196 THR A CA 1
ATOM 1601 C C . THR A 1 196 ? -16.425 -14.807 -15.475 1.00 64.50 196 THR A C 1
ATOM 1603 O O . THR A 1 196 ? -15.657 -14.936 -16.426 1.00 64.50 196 THR A O 1
ATOM 1606 N N . GLU A 1 197 ? -17.160 -13.706 -15.303 1.00 70.62 197 GLU A N 1
ATOM 1607 C CA . GLU A 1 197 ? -17.102 -12.565 -16.219 1.00 70.62 197 GLU A CA 1
ATOM 1608 C C . GLU A 1 197 ? -15.745 -11.837 -16.136 1.00 70.62 197 GLU A C 1
ATOM 1610 O O . GLU A 1 197 ? -15.268 -11.531 -15.034 1.00 70.62 197 GLU A O 1
ATOM 1615 N N . PRO A 1 198 ? -15.116 -11.509 -17.279 1.00 59.34 198 PRO A N 1
ATOM 1616 C CA . PRO A 1 198 ? -13.893 -10.718 -17.295 1.00 59.34 198 PRO A CA 1
ATOM 1617 C C . PRO A 1 198 ? -14.132 -9.326 -16.688 1.00 59.34 198 PRO A C 1
ATOM 1619 O O . PRO A 1 198 ? -15.169 -8.703 -16.900 1.00 59.34 198 PRO A O 1
ATOM 1622 N N . ASN A 1 199 ? -13.145 -8.825 -15.938 1.00 61.75 199 ASN A N 1
ATOM 1623 C CA . ASN A 1 199 ? -13.186 -7.552 -15.197 1.00 61.75 199 ASN A CA 1
ATOM 1624 C C . ASN A 1 199 ? -14.219 -7.469 -14.052 1.00 61.75 199 ASN A C 1
ATOM 1626 O O . ASN A 1 199 ? -14.527 -6.370 -13.587 1.00 61.75 199 ASN A O 1
ATOM 1630 N N . HIS A 1 200 ? -14.734 -8.597 -13.557 1.00 70.81 200 HIS A N 1
ATOM 1631 C CA . HIS A 1 200 ? -15.592 -8.610 -12.373 1.00 70.81 200 HIS A CA 1
ATOM 1632 C C . HIS A 1 200 ? -14.791 -8.527 -11.060 1.00 70.81 200 HIS A C 1
ATOM 1634 O O . HIS A 1 200 ? -13.729 -9.134 -10.920 1.00 70.81 200 HIS A O 1
ATOM 1640 N N . ILE A 1 201 ? -15.324 -7.803 -10.069 1.00 73.31 201 ILE A N 1
ATOM 1641 C CA . ILE A 1 201 ? -14.774 -7.772 -8.707 1.00 73.31 201 ILE A CA 1
ATOM 1642 C C . ILE A 1 201 ? -15.077 -9.111 -8.038 1.00 73.31 201 ILE A C 1
ATOM 1644 O O . ILE A 1 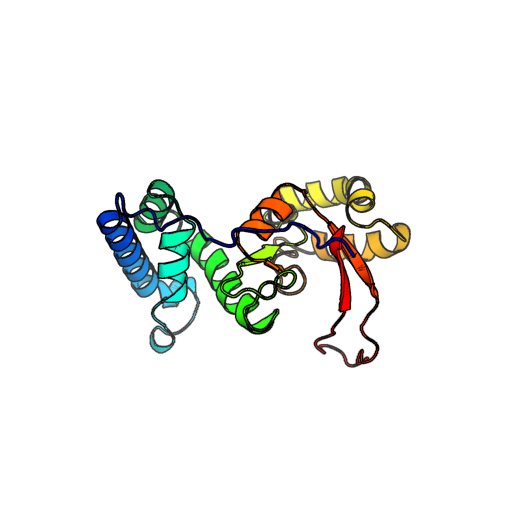201 ? -16.232 -9.435 -7.777 1.00 73.31 201 ILE A O 1
ATOM 1648 N N . GLN A 1 202 ? -14.041 -9.888 -7.737 1.00 75.00 202 GLN A N 1
ATOM 1649 C CA . GLN A 1 202 ? -14.193 -11.188 -7.097 1.00 75.00 202 GLN A CA 1
ATOM 1650 C C . GLN A 1 202 ? -13.881 -11.102 -5.603 1.00 75.00 202 GLN A C 1
ATOM 1652 O O . GLN A 1 202 ? -12.813 -10.649 -5.198 1.00 75.00 202 GLN A O 1
ATOM 1657 N N . THR A 1 203 ? -14.791 -11.603 -4.770 1.00 80.69 203 THR A N 1
ATOM 1658 C CA . THR A 1 203 ? -14.498 -11.826 -3.353 1.00 80.69 203 THR A CA 1
ATOM 1659 C C . THR A 1 203 ? -13.716 -13.125 -3.191 1.00 80.69 203 THR A C 1
ATOM 1661 O O . THR A 1 203 ? -14.156 -14.190 -3.630 1.00 80.69 203 THR A O 1
ATOM 1664 N N . ILE A 1 204 ? -12.570 -13.048 -2.521 1.00 81.25 204 ILE A N 1
ATOM 1665 C CA . ILE A 1 204 ? -11.735 -14.203 -2.182 1.00 81.25 204 ILE A CA 1
ATOM 1666 C C . ILE A 1 204 ? -11.742 -14.455 -0.677 1.00 81.25 204 ILE A C 1
ATOM 1668 O O . ILE A 1 204 ? -12.020 -13.562 0.124 1.00 81.25 204 ILE A O 1
ATOM 1672 N N . ARG A 1 205 ? -11.426 -15.689 -0.285 1.00 82.62 205 ARG A N 1
ATOM 1673 C CA . ARG A 1 205 ? -11.236 -16.069 1.114 1.00 82.62 205 ARG A CA 1
ATOM 1674 C C . ARG A 1 205 ? -9.746 -16.099 1.421 1.00 82.62 205 ARG A C 1
ATOM 1676 O O . ARG A 1 205 ? -8.974 -16.732 0.703 1.00 82.62 205 ARG A O 1
ATOM 1683 N N . LEU A 1 206 ? -9.365 -15.436 2.505 1.00 82.12 206 LEU A N 1
ATOM 1684 C CA . LEU A 1 206 ? -7.997 -15.386 3.007 1.00 82.12 206 LEU A CA 1
ATOM 1685 C C . LEU A 1 206 ? -7.973 -15.871 4.457 1.00 82.12 206 LEU A C 1
ATOM 1687 O O . LEU A 1 206 ? -8.915 -15.625 5.211 1.00 82.12 206 LEU A O 1
ATOM 1691 N N . GLN A 1 207 ? -6.893 -16.536 4.848 1.00 81.12 207 GLN A N 1
ATOM 1692 C CA . GLN A 1 207 ? -6.592 -16.879 6.233 1.00 81.12 207 GLN A CA 1
ATOM 1693 C C . GLN A 1 207 ? -5.395 -16.056 6.703 1.00 81.12 207 GLN A C 1
ATOM 1695 O O . GLN A 1 207 ? -4.342 -16.085 6.070 1.00 81.12 207 GLN A O 1
ATOM 1700 N N . PHE A 1 208 ? -5.565 -15.347 7.816 1.00 81.06 208 PHE A N 1
ATOM 1701 C CA . PHE A 1 208 ? -4.473 -14.685 8.525 1.00 81.06 208 PHE A CA 1
ATOM 1702 C C . PHE A 1 208 ? -3.572 -15.747 9.172 1.00 81.06 208 PHE A C 1
ATOM 1704 O O . PHE A 1 208 ? -4.089 -16.657 9.827 1.00 81.06 208 PHE A O 1
ATOM 1711 N N . GLN A 1 209 ? -2.264 -15.657 8.935 1.00 72.75 209 GLN A N 1
ATOM 1712 C CA . GLN A 1 209 ? -1.234 -16.573 9.438 1.00 72.75 209 GLN A CA 1
ATOM 1713 C C . GLN A 1 209 ? -0.205 -15.800 10.252 1.00 72.75 209 GLN A C 1
ATOM 1715 O O . GLN A 1 209 ? 0.260 -14.757 9.737 1.00 72.75 209 GLN A O 1
#

Secondary structure (DSSP, 8-state):
------------PPP--TTHHHHHHHHHHHHHHHHHHHHHHHSS-GGG----HHHHHHHHHH--HHHHHHHHTTTTHHHHHHHHHHHHHHHHHHSTTB-TTT--BS-EEEESS-GGGTSSHHHHHHHHHHHHHHHHHH--S-HHHHHHHHHHHHHSSTTTT-SGGGEEEE-HHHHHHHHTT---EEEEEE-TT---STT----EEEEE-